Protein AF-Q6ZSU8-F1 (afdb_monomer_lite)

Secondary structure (DSSP, 8-state):
-TTHHHHHHHHHHHHIIIIIS---TTT-S-------SS----S-SS-HHHHHHHHHHHHHHHHHHHHHHHHHHHHTHHHHHHHHHHHHH-S---HHHHHHHH-S-SS----SHHHHHTTTS-SS---PPPGGGTTTT--SSSSSSTTSS-------BTTBEEEEETTEEEEE----TT------PPPP-

Radius of gyration: 36.6 Å; chains: 1; bounding box: 58×96×58 Å

Sequence (189 aa):
MGAQDDLRKVTQSAYAQVVQFGVSEKLGQVSFDFSRHGKTLVEKLYGEASAQLLDDEVRHLVSATYRCALDLLTRCREHVEKVGQRLLEKEVLEKADMVELLGPRPFSAKSTYEEFVEGVGSLEEDTSLPEGLKGWNRGQEEEDVESSLCRGLCVARGGRLHLLLGGVGVTATYLGPWQSSCGISPKTN

InterPro domains:
  IPR000642 Peptidase M41 [PF01434] (2-100)
  IPR037219 Peptidase M41-like [G3DSA:1.20.58.760] (1-109)
  IPR037219 Peptidase M41-like [SSF140990] (2-109)
  IPR050928 ATP-dependent Zinc Metalloprotease [PTHR43655] (2-146)

Structure (mmCIF, N/CA/C/O backbone):
data_AF-Q6ZSU8-F1
#
_entry.id   AF-Q6ZSU8-F1
#
loop_
_atom_site.group_PDB
_atom_site.id
_atom_site.type_symbol
_atom_site.label_atom_id
_atom_site.label_alt_id
_atom_site.label_comp_id
_atom_site.label_asym_id
_atom_site.label_entity_id
_atom_site.label_seq_id
_atom_site.pdbx_PDB_ins_code
_atom_site.Cartn_x
_atom_site.Cartn_y
_atom_site.Cartn_z
_atom_site.occupancy
_atom_site.B_iso_or_equiv
_atom_site.auth_seq_id
_atom_site.auth_comp_id
_atom_site.auth_asym_id
_atom_site.auth_atom_id
_atom_site.pdbx_PDB_model_num
ATOM 1 N N . MET A 1 1 ? 13.768 -10.171 10.055 1.00 58.69 1 MET A N 1
ATOM 2 C CA . MET A 1 1 ? 12.908 -10.705 8.973 1.00 58.69 1 MET A CA 1
ATOM 3 C C . MET A 1 1 ? 12.636 -9.567 8.000 1.00 58.69 1 MET A C 1
ATOM 5 O O . MET A 1 1 ? 12.297 -8.492 8.470 1.00 58.69 1 MET A O 1
ATOM 9 N N . GLY A 1 2 ? 12.837 -9.756 6.692 1.00 85.38 2 GLY A N 1
ATOM 10 C CA . GLY A 1 2 ? 12.855 -8.648 5.718 1.00 85.38 2 GLY A CA 1
ATOM 11 C C . GLY A 1 2 ? 11.545 -7.857 5.584 1.00 85.38 2 GLY A C 1
ATOM 12 O O . GLY A 1 2 ? 11.593 -6.649 5.417 1.00 85.38 2 GLY A O 1
ATOM 13 N N . ALA A 1 3 ? 10.385 -8.496 5.757 1.00 91.06 3 ALA A N 1
ATOM 14 C CA . ALA A 1 3 ? 9.069 -7.870 5.550 1.00 91.06 3 ALA A CA 1
ATOM 15 C C . ALA A 1 3 ? 8.515 -7.098 6.769 1.00 91.06 3 ALA A C 1
ATOM 17 O O . ALA A 1 3 ? 7.337 -6.746 6.812 1.00 91.06 3 ALA A O 1
ATOM 18 N N . GLN A 1 4 ? 9.322 -6.875 7.811 1.00 92.94 4 GLN A N 1
ATOM 19 C CA . GLN A 1 4 ? 8.847 -6.240 9.045 1.00 92.94 4 GLN A CA 1
ATOM 20 C C . GLN A 1 4 ? 8.385 -4.792 8.820 1.00 92.94 4 GLN A C 1
ATOM 22 O O . GLN A 1 4 ? 7.389 -4.366 9.407 1.00 92.94 4 GLN A O 1
ATOM 27 N N . ASP A 1 5 ? 9.101 -4.038 7.985 1.00 93.75 5 ASP A N 1
ATOM 28 C CA . ASP A 1 5 ? 8.757 -2.644 7.697 1.00 93.75 5 ASP A CA 1
ATOM 29 C C . ASP A 1 5 ? 7.437 -2.530 6.918 1.00 93.75 5 ASP A C 1
ATOM 31 O O . ASP A 1 5 ? 6.591 -1.700 7.256 1.00 93.75 5 ASP A O 1
ATOM 35 N N . ASP A 1 6 ? 7.214 -3.418 5.947 1.00 94.38 6 ASP A N 1
ATOM 36 C CA . ASP A 1 6 ? 5.975 -3.465 5.166 1.00 94.38 6 ASP A CA 1
ATOM 37 C C . ASP A 1 6 ? 4.766 -3.785 6.048 1.00 94.38 6 ASP A C 1
ATOM 39 O O . ASP A 1 6 ? 3.750 -3.090 5.993 1.00 94.38 6 ASP A O 1
ATOM 43 N N . LEU A 1 7 ? 4.890 -4.781 6.933 1.00 92.81 7 LEU A N 1
ATOM 44 C CA . LEU A 1 7 ? 3.826 -5.133 7.879 1.00 92.81 7 LEU A CA 1
ATOM 45 C C . LEU A 1 7 ? 3.484 -3.966 8.811 1.00 92.81 7 LEU A C 1
ATOM 47 O O . LEU A 1 7 ? 2.308 -3.717 9.091 1.00 92.81 7 LEU A O 1
ATOM 51 N N . ARG A 1 8 ? 4.495 -3.212 9.255 1.00 91.50 8 ARG A N 1
ATOM 52 C CA . ARG A 1 8 ? 4.296 -2.011 10.073 1.00 91.50 8 ARG A CA 1
ATOM 53 C C . ARG A 1 8 ? 3.522 -0.934 9.308 1.00 91.50 8 ARG A C 1
ATOM 55 O O . ARG A 1 8 ? 2.560 -0.395 9.851 1.00 91.50 8 ARG A O 1
ATOM 62 N N . LYS A 1 9 ? 3.900 -0.649 8.057 1.00 93.38 9 LYS A N 1
ATOM 63 C CA . LYS A 1 9 ? 3.226 0.341 7.196 1.00 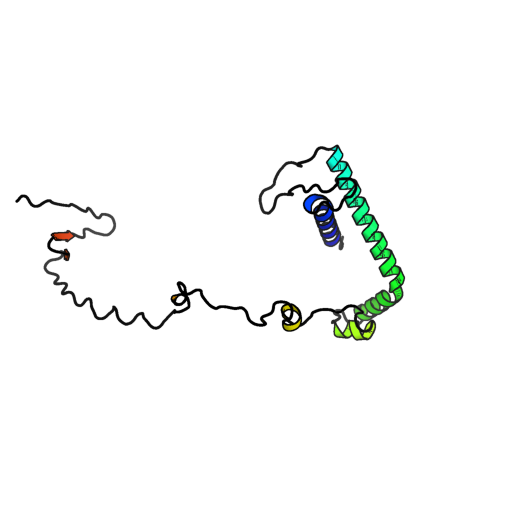93.38 9 LYS A CA 1
ATOM 64 C C . LYS A 1 9 ? 1.774 -0.038 6.905 1.00 93.38 9 LYS A C 1
ATOM 66 O O . LYS A 1 9 ? 0.888 0.803 7.038 1.00 93.38 9 LYS A O 1
ATOM 71 N N . VAL A 1 10 ? 1.524 -1.303 6.560 1.00 94.62 10 VAL A N 1
ATOM 72 C CA . VAL A 1 10 ? 0.169 -1.822 6.308 1.00 94.62 10 VAL A CA 1
ATOM 73 C C . VAL A 1 10 ? -0.699 -1.679 7.554 1.00 94.62 10 VAL A C 1
ATOM 75 O O . VAL A 1 10 ? -1.811 -1.165 7.471 1.00 94.62 10 VAL A O 1
ATOM 78 N N . THR A 1 11 ? -0.169 -2.061 8.716 1.00 92.31 11 THR A N 1
ATOM 79 C CA . THR A 1 11 ? -0.888 -1.947 9.991 1.00 92.31 11 THR A CA 1
ATOM 80 C C . THR A 1 11 ? -1.218 -0.488 10.306 1.00 92.31 11 THR A C 1
ATOM 82 O O . THR A 1 11 ? -2.367 -0.168 10.595 1.00 92.31 11 THR A O 1
ATOM 85 N N . GLN A 1 12 ? -0.247 0.421 10.182 1.00 91.56 12 GLN A N 1
ATOM 86 C CA . GLN A 1 12 ? -0.467 1.850 10.419 1.00 91.56 12 GLN A CA 1
ATOM 87 C C . GLN A 1 12 ? -1.525 2.439 9.473 1.00 91.56 12 GLN A C 1
ATOM 89 O O . GLN A 1 12 ? -2.387 3.197 9.915 1.00 91.56 12 GLN A O 1
ATOM 94 N N . SER A 1 13 ? -1.489 2.071 8.189 1.00 92.94 13 SER A N 1
ATOM 95 C CA . SER A 1 13 ? -2.489 2.506 7.210 1.00 92.94 13 SER A CA 1
ATOM 96 C C . SER A 1 13 ? -3.883 1.972 7.545 1.00 92.94 13 SER A C 1
ATOM 98 O O . SER A 1 13 ? -4.849 2.731 7.506 1.00 92.94 13 SER A O 1
ATOM 100 N N . ALA A 1 14 ? -3.993 0.701 7.939 1.00 93.19 14 ALA A N 1
ATOM 101 C CA . ALA A 1 14 ? -5.259 0.092 8.331 1.00 93.19 14 ALA A CA 1
ATOM 102 C C . ALA A 1 14 ? -5.868 0.779 9.566 1.00 93.19 14 ALA A C 1
ATOM 104 O O . ALA A 1 14 ? -7.048 1.122 9.554 1.00 93.19 14 ALA A O 1
ATOM 105 N N . TYR A 1 15 ? -5.064 1.068 10.597 1.00 90.94 15 TYR A N 1
ATOM 106 C CA . TYR A 1 15 ? -5.535 1.837 11.754 1.00 90.94 15 TYR A CA 1
ATOM 107 C C . TYR A 1 15 ? -5.974 3.252 11.370 1.00 90.94 15 TYR A C 1
ATOM 109 O O . TYR A 1 15 ? -6.998 3.714 11.862 1.00 90.94 15 TYR A O 1
ATOM 117 N N . ALA A 1 16 ? -5.257 3.937 10.473 1.00 90.25 16 ALA A N 1
ATOM 118 C CA . ALA A 1 16 ? -5.679 5.254 9.999 1.00 90.25 16 ALA A CA 1
ATOM 119 C C . ALA A 1 16 ? -7.040 5.192 9.278 1.00 90.25 16 ALA A C 1
ATOM 121 O O . ALA A 1 16 ? -7.915 6.012 9.544 1.00 90.25 16 ALA A O 1
ATOM 122 N N . GLN A 1 17 ? -7.260 4.183 8.430 1.00 90.19 17 GLN A N 1
ATOM 123 C CA . GLN A 1 17 ? -8.532 3.995 7.724 1.00 90.19 17 GLN A CA 1
ATOM 124 C C . GLN A 1 17 ? -9.700 3.741 8.676 1.00 90.19 17 GLN A C 1
ATOM 126 O O . GLN A 1 17 ? -10.743 4.384 8.575 1.00 90.19 17 GLN A O 1
ATOM 131 N N . VAL A 1 18 ? -9.521 2.820 9.618 1.00 90.31 18 VAL A N 1
ATOM 132 C CA . 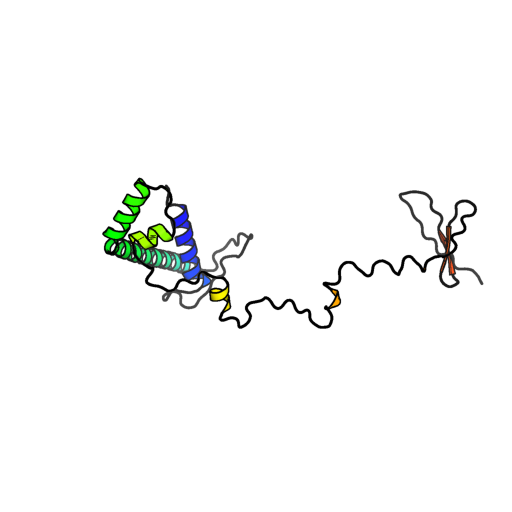VAL A 1 18 ? -10.597 2.429 10.528 1.00 90.31 18 VAL A CA 1
ATOM 133 C C . VAL A 1 18 ? -10.854 3.523 11.567 1.00 90.31 18 VAL A C 1
ATOM 135 O O . VAL A 1 18 ? -12.004 3.868 11.815 1.00 90.31 18 VAL A O 1
ATOM 138 N N . VAL A 1 19 ? -9.800 4.095 12.155 1.00 87.31 19 VAL A N 1
ATOM 139 C CA . VAL A 1 19 ? -9.931 4.997 13.304 1.00 87.31 19 VAL A CA 1
ATOM 140 C C . VAL A 1 19 ? -10.080 6.463 12.905 1.00 87.31 19 VAL A C 1
ATOM 142 O O . VAL A 1 19 ? -10.904 7.165 13.484 1.00 87.31 19 VAL A O 1
ATOM 145 N N . GLN A 1 20 ? -9.268 6.953 11.964 1.00 86.62 20 GLN A N 1
ATOM 146 C CA . GLN A 1 20 ? -9.266 8.377 11.608 1.00 86.62 20 GLN A CA 1
ATOM 147 C C . GLN A 1 20 ? -10.307 8.675 10.532 1.00 86.62 20 GLN A C 1
ATOM 149 O O . GLN A 1 20 ? -11.009 9.680 10.621 1.00 86.62 20 GLN A O 1
ATOM 154 N N . PHE A 1 21 ? -10.421 7.805 9.527 1.00 87.44 21 PHE A N 1
ATOM 155 C CA . PHE A 1 21 ? -11.345 8.007 8.408 1.00 87.44 21 PHE A CA 1
ATOM 156 C C . PHE A 1 21 ? -12.723 7.365 8.624 1.00 87.44 21 PHE A C 1
ATOM 158 O O . PHE A 1 21 ? -13.637 7.652 7.857 1.00 87.44 21 PHE A O 1
ATOM 165 N N . GLY A 1 22 ? -12.894 6.531 9.657 1.00 85.75 22 GLY A N 1
ATOM 166 C CA . GLY A 1 22 ? -14.184 5.923 9.993 1.00 85.75 22 GLY A CA 1
ATOM 167 C C . GLY A 1 22 ? -14.678 4.910 8.953 1.00 85.75 22 GLY A C 1
ATOM 168 O O . GLY A 1 22 ? -15.879 4.789 8.731 1.00 85.75 22 GLY A O 1
ATOM 169 N N . VAL A 1 23 ? -13.769 4.185 8.289 1.00 80.50 23 VAL A N 1
ATOM 170 C CA . VAL A 1 23 ? -14.087 3.234 7.199 1.00 80.50 23 VAL A CA 1
ATOM 171 C C . VAL A 1 23 ? -14.541 1.866 7.746 1.00 80.50 23 VAL A C 1
ATOM 173 O O . VAL A 1 23 ? -14.249 0.824 7.171 1.00 80.50 23 VAL A O 1
ATOM 176 N N . SER A 1 24 ? -15.246 1.833 8.881 1.00 82.81 24 SER A N 1
ATOM 177 C CA . SER A 1 24 ? -15.802 0.594 9.443 1.00 82.81 24 SER A CA 1
ATOM 178 C C . SER A 1 24 ? -17.315 0.667 9.553 1.00 82.81 24 SER A C 1
ATOM 180 O O . SER A 1 24 ? -17.870 1.526 10.235 1.00 82.81 24 SER A O 1
ATOM 182 N N . GLU A 1 25 ? -17.986 -0.307 8.941 1.00 81.75 25 GLU A N 1
ATOM 183 C CA . GLU A 1 25 ? -19.443 -0.445 9.017 1.00 81.75 25 GLU A CA 1
ATOM 184 C C . GLU A 1 25 ? -19.920 -0.709 10.453 1.00 81.75 25 GLU A C 1
ATOM 186 O O . GLU A 1 25 ? -20.998 -0.265 10.839 1.00 81.75 25 GLU A O 1
ATOM 191 N N . LYS A 1 26 ? -19.107 -1.398 11.267 1.00 85.38 26 LYS A N 1
ATOM 192 C CA . LYS A 1 26 ? -19.465 -1.789 12.640 1.00 85.38 26 LYS A CA 1
ATOM 193 C C . LYS A 1 26 ? -19.343 -0.649 13.648 1.00 85.38 26 LYS A C 1
ATOM 195 O O . LYS A 1 26 ? -20.103 -0.615 14.611 1.00 85.38 26 LYS A O 1
ATOM 200 N N . LEU A 1 27 ? -18.377 0.250 13.457 1.00 81.81 27 LEU A N 1
ATOM 201 C CA . LEU A 1 27 ? -18.173 1.415 14.330 1.00 81.81 27 LEU A CA 1
ATOM 202 C C . LEU A 1 27 ? -19.023 2.614 13.913 1.00 81.81 27 LEU A C 1
ATOM 204 O O . LEU A 1 27 ? -19.244 3.519 14.717 1.00 81.81 27 LEU A O 1
ATOM 208 N N . GLY A 1 28 ? -19.506 2.611 12.671 1.00 81.56 28 GLY A N 1
ATOM 209 C CA . GLY A 1 28 ? -20.165 3.759 12.077 1.00 81.56 28 GLY A CA 1
ATOM 210 C C . GLY A 1 28 ? -19.179 4.882 11.753 1.00 81.56 28 GLY A C 1
ATOM 211 O O . GLY A 1 28 ? -17.960 4.716 11.778 1.00 81.56 28 GLY A O 1
ATOM 212 N N . GLN A 1 29 ? -19.724 6.054 11.439 1.00 83.31 29 GLN A N 1
ATOM 213 C CA . GLN A 1 29 ? -18.962 7.226 10.999 1.00 83.31 29 GLN A CA 1
ATOM 214 C C . GLN A 1 29 ? -18.386 7.997 12.195 1.00 83.31 29 GLN A C 1
ATOM 216 O O . GLN A 1 29 ? -18.761 9.140 12.457 1.00 83.31 29 GLN A O 1
ATOM 221 N N . VAL A 1 30 ? -17.500 7.351 12.953 1.00 82.50 30 VAL A N 1
ATOM 222 C CA . VAL A 1 30 ? -16.806 7.952 14.098 1.00 82.50 30 VAL A CA 1
ATOM 223 C C . VAL A 1 30 ? -15.323 8.085 13.773 1.00 82.50 30 VAL A C 1
ATOM 225 O O . VAL A 1 30 ? -14.707 7.157 13.256 1.00 82.50 30 VAL A O 1
ATOM 228 N N . SER A 1 31 ? -14.754 9.248 14.087 1.00 83.38 31 SER A N 1
ATOM 229 C CA . SER A 1 31 ? -13.326 9.525 13.949 1.00 83.38 31 SER A CA 1
ATOM 230 C C . SER A 1 31 ? -12.725 9.746 15.331 1.00 83.38 31 SER A C 1
ATOM 232 O O . SER A 1 31 ? -13.227 10.569 16.100 1.00 83.38 31 SER A O 1
ATOM 234 N N . PHE A 1 32 ? -11.659 9.014 15.651 1.00 80.62 32 PHE A N 1
ATOM 235 C CA . PHE A 1 32 ? -10.874 9.248 16.859 1.00 80.62 32 PHE A CA 1
ATOM 236 C C . PHE A 1 32 ? -9.521 9.849 16.475 1.00 80.62 32 PHE A C 1
ATOM 238 O O . PHE A 1 32 ? -8.825 9.343 15.591 1.00 80.62 32 PHE A O 1
ATOM 245 N N . ASP A 1 33 ? -9.133 10.926 1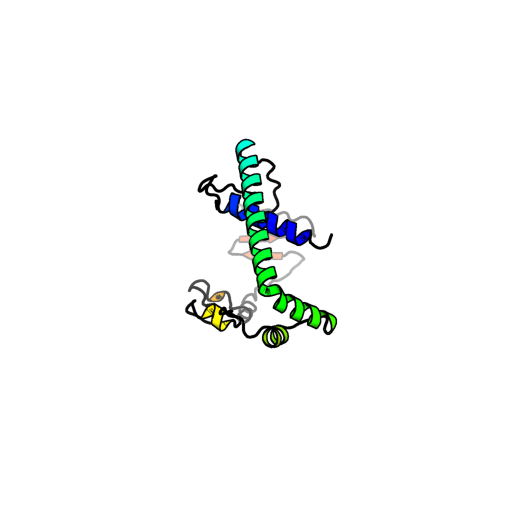7.155 1.00 73.75 33 ASP A N 1
ATOM 246 C CA . ASP A 1 33 ? -7.859 11.589 16.894 1.00 73.75 33 ASP A CA 1
ATOM 247 C C . ASP A 1 33 ? -6.708 10.801 17.537 1.00 73.75 33 ASP A C 1
ATOM 249 O O . ASP A 1 33 ? -6.514 10.796 18.755 1.00 73.75 33 ASP A O 1
ATOM 253 N N . PHE A 1 34 ? -5.940 10.103 16.703 1.00 65.00 34 PHE A N 1
ATOM 254 C CA . PHE A 1 34 ? -4.667 9.516 17.102 1.00 65.00 34 PHE A CA 1
ATOM 255 C C . PHE A 1 34 ? -3.585 10.589 16.973 1.00 65.00 34 PHE A C 1
ATOM 257 O O . PHE A 1 34 ? -3.019 10.774 15.898 1.00 65.00 34 PHE A O 1
ATOM 264 N N . SER A 1 35 ? -3.349 11.289 18.089 1.00 58.75 35 SER A N 1
ATOM 265 C CA . SER A 1 35 ? -2.341 12.335 18.322 1.00 58.75 35 SER A CA 1
ATOM 266 C C . SER A 1 35 ? -1.349 12.556 17.178 1.00 58.75 35 SER A C 1
ATOM 268 O O . SER A 1 35 ? -0.405 11.787 16.957 1.00 58.75 35 SER A O 1
ATOM 270 N N . ARG A 1 36 ? -1.537 13.675 16.480 1.00 55.56 36 ARG A N 1
ATOM 271 C CA . ARG A 1 36 ? -0.564 14.228 15.544 1.00 55.56 36 ARG A CA 1
ATOM 272 C C . ARG A 1 36 ? 0.697 14.687 16.284 1.00 55.56 36 ARG A C 1
ATOM 274 O O . ARG A 1 36 ? 0.638 15.527 17.172 1.00 55.56 36 ARG A O 1
ATOM 281 N N . HIS A 1 37 ? 1.839 14.185 15.821 1.00 51.50 37 HIS A N 1
ATOM 282 C CA . HIS A 1 37 ? 3.170 14.793 15.932 1.00 51.50 37 HIS A CA 1
ATOM 283 C C . HIS A 1 37 ? 3.658 15.175 17.346 1.00 51.50 37 HIS A C 1
ATOM 285 O O . HIS A 1 37 ? 3.413 16.261 17.861 1.00 51.50 37 HIS A O 1
ATOM 291 N N . GLY A 1 38 ? 4.490 14.309 17.933 1.00 57.00 38 GLY A N 1
ATOM 292 C CA . GLY A 1 38 ? 5.448 14.700 18.978 1.00 57.00 38 GLY A CA 1
ATOM 293 C C . GLY A 1 38 ? 4.918 14.768 20.411 1.00 57.00 38 GLY A C 1
ATOM 294 O O . GLY A 1 38 ? 5.718 14.879 21.336 1.00 57.00 38 GLY A O 1
ATOM 295 N N . LYS A 1 39 ? 3.607 14.631 20.629 1.00 53.16 39 LYS A N 1
ATOM 296 C CA . LYS A 1 39 ? 3.049 14.353 21.955 1.00 53.16 39 LYS A CA 1
ATOM 297 C C . LYS A 1 39 ? 2.548 12.922 21.993 1.00 53.16 39 LYS A C 1
ATOM 299 O O . LYS A 1 39 ? 1.594 12.574 21.297 1.00 53.16 39 LYS A O 1
ATOM 304 N N . THR A 1 40 ? 3.190 12.113 22.831 1.00 52.47 40 THR A N 1
ATOM 305 C CA . THR A 1 40 ? 2.611 10.889 23.380 1.00 52.47 40 THR A CA 1
ATOM 306 C C . THR A 1 40 ? 1.267 11.286 23.988 1.00 52.47 40 THR A C 1
ATOM 308 O O . THR A 1 40 ? 1.239 11.823 25.092 1.00 52.47 40 THR A O 1
ATOM 311 N N . LEU A 1 41 ? 0.158 11.145 23.255 1.00 55.00 41 LEU A N 1
ATOM 312 C CA . LEU A 1 41 ? -1.151 11.176 23.890 1.00 55.00 41 LEU A CA 1
ATOM 313 C C . LEU A 1 41 ? -1.404 9.757 24.373 1.00 55.00 41 LEU A C 1
ATOM 315 O O . LEU A 1 41 ? -1.372 8.793 23.611 1.00 55.00 41 LEU A O 1
ATOM 319 N N . VAL A 1 42 ? -1.500 9.696 25.691 1.00 59.84 42 VAL A N 1
ATOM 320 C CA . VAL A 1 42 ? -1.246 8.560 26.572 1.00 59.84 42 VAL A CA 1
ATOM 321 C C . VAL A 1 42 ? -2.513 7.743 26.841 1.00 59.84 42 VAL A C 1
ATOM 323 O O . VAL A 1 42 ? -2.462 6.787 27.601 1.00 59.84 42 VAL A O 1
ATOM 326 N N . GLU A 1 43 ? -3.645 8.028 26.197 1.00 62.16 43 GLU A N 1
ATOM 327 C CA . GLU A 1 43 ? -4.886 7.327 26.532 1.00 62.16 43 GLU A CA 1
ATOM 328 C C . GLU A 1 43 ? -5.780 7.106 25.313 1.00 62.16 43 GLU A C 1
ATOM 330 O O . GLU A 1 43 ? -6.017 8.012 24.513 1.00 62.16 43 GLU A O 1
ATOM 335 N N . LYS A 1 44 ? -6.254 5.864 25.155 1.00 69.38 44 LYS A N 1
ATOM 336 C CA . LYS A 1 44 ? -7.236 5.499 24.131 1.00 69.38 44 LYS A CA 1
ATOM 337 C C . LYS A 1 44 ? -8.535 6.251 24.434 1.00 69.38 44 LYS A C 1
ATOM 339 O O . LYS A 1 44 ? -9.076 6.122 25.525 1.00 69.38 44 LYS A O 1
ATOM 344 N N . LEU A 1 45 ? -9.068 6.982 23.456 1.00 73.75 45 LEU A N 1
ATOM 345 C CA . LEU A 1 45 ? -10.322 7.749 23.575 1.00 73.75 45 LEU A CA 1
ATOM 346 C C . LEU A 1 45 ? -11.589 6.865 23.584 1.00 73.75 45 LEU A C 1
ATOM 348 O O . LEU A 1 45 ? -12.700 7.356 23.395 1.00 73.75 45 LEU A O 1
ATOM 352 N N . TYR A 1 46 ? -11.432 5.553 23.750 1.00 78.88 46 TYR A N 1
ATOM 353 C CA . TYR A 1 46 ? -12.483 4.556 23.612 1.00 78.88 46 TYR A CA 1
ATOM 354 C C . TYR A 1 46 ? -12.280 3.418 24.617 1.00 78.88 46 TYR A C 1
ATOM 356 O O . TYR A 1 46 ? -11.152 3.085 24.982 1.00 78.88 46 TYR A O 1
ATOM 364 N N . GLY A 1 47 ? -13.386 2.821 25.069 1.00 86.50 47 GLY A N 1
ATOM 365 C CA . GLY A 1 47 ? -13.356 1.714 26.028 1.00 86.50 47 GLY A CA 1
ATOM 366 C C . GLY A 1 47 ? -12.773 0.426 25.437 1.00 86.50 47 GLY A C 1
ATOM 367 O O . GLY A 1 47 ? -12.616 0.295 24.222 1.00 86.50 47 GLY A O 1
ATOM 368 N N . GLU A 1 48 ? -12.498 -0.565 26.289 1.00 88.50 48 GLU A N 1
ATOM 369 C CA . GLU A 1 48 ? -11.900 -1.836 25.848 1.00 88.50 48 GLU A CA 1
ATOM 370 C C . GLU A 1 48 ? -12.748 -2.583 24.813 1.00 88.50 48 GLU A C 1
ATOM 372 O O . GLU A 1 48 ? -12.204 -3.138 23.863 1.00 88.50 48 GLU A O 1
ATOM 377 N N . ALA A 1 49 ? -14.078 -2.538 24.933 1.00 89.44 49 ALA A N 1
ATOM 378 C CA . ALA A 1 49 ? -14.973 -3.167 23.962 1.00 89.44 49 ALA A CA 1
ATOM 379 C C . ALA A 1 49 ? -14.786 -2.591 22.545 1.00 89.44 49 ALA A C 1
ATOM 381 O O . ALA A 1 49 ? -14.709 -3.335 21.569 1.00 89.44 49 ALA A O 1
ATOM 382 N N . SER A 1 50 ? -14.654 -1.267 22.432 1.00 87.06 50 SER A N 1
ATOM 383 C CA . SER A 1 50 ? -14.373 -0.592 21.162 1.00 87.06 50 SER A CA 1
ATOM 384 C C . SER A 1 50 ? -12.950 -0.864 20.676 1.00 87.06 50 SER A C 1
ATOM 386 O O . SER A 1 50 ? -12.742 -1.004 19.476 1.00 87.06 50 SER A O 1
ATOM 388 N N . ALA A 1 51 ? -11.981 -0.983 21.591 1.00 88.81 51 ALA A N 1
ATOM 389 C CA . ALA A 1 51 ? -10.606 -1.349 21.257 1.00 88.81 51 ALA A CA 1
ATOM 390 C C . ALA A 1 51 ? -10.526 -2.737 20.615 1.00 88.81 51 ALA A C 1
ATOM 392 O O . ALA A 1 51 ? -9.887 -2.900 19.580 1.00 88.81 51 ALA A O 1
ATOM 393 N N . GLN A 1 52 ? -11.224 -3.711 21.198 1.00 91.44 52 GLN A N 1
ATOM 394 C CA . GLN A 1 52 ? -11.289 -5.065 20.666 1.00 91.44 52 GLN A CA 1
ATOM 395 C C . GLN A 1 52 ? -11.944 -5.085 19.281 1.00 91.44 52 GLN A C 1
ATOM 397 O O . GLN A 1 52 ? -11.422 -5.703 18.356 1.00 91.44 52 GLN A O 1
ATOM 402 N N . LEU A 1 53 ? -13.053 -4.355 19.119 1.00 91.12 53 LEU A N 1
ATOM 403 C CA . LEU A 1 53 ? -13.752 -4.249 17.840 1.00 91.12 53 LEU A CA 1
ATOM 404 C C . LEU A 1 53 ? -12.855 -3.624 16.757 1.00 91.12 53 LEU A C 1
ATOM 406 O O . LEU A 1 53 ? -12.800 -4.132 15.639 1.00 91.12 53 LEU A O 1
ATOM 410 N N . LEU A 1 54 ? -12.114 -2.567 17.099 1.00 90.69 54 LEU A N 1
ATOM 411 C CA . LEU A 1 54 ? -11.129 -1.938 16.217 1.00 90.69 54 LEU A CA 1
ATOM 412 C C . LEU A 1 54 ? -10.049 -2.921 15.762 1.00 90.69 54 LEU A C 1
ATOM 414 O O . LEU A 1 54 ? -9.782 -3.030 14.566 1.00 90.69 54 LEU A O 1
ATOM 418 N N . ASP A 1 55 ? -9.447 -3.646 16.702 1.00 91.19 55 ASP A N 1
ATOM 419 C CA . ASP A 1 55 ? -8.384 -4.605 16.403 1.00 91.19 55 ASP A CA 1
ATOM 420 C C . ASP A 1 55 ? -8.893 -5.755 15.516 1.00 91.19 55 ASP A C 1
ATOM 422 O O . ASP A 1 55 ? -8.188 -6.211 14.610 1.00 91.19 55 ASP A O 1
ATOM 426 N N . ASP A 1 56 ? -10.134 -6.199 15.728 1.00 93.50 56 ASP A N 1
ATOM 427 C CA . ASP A 1 56 ? -10.777 -7.219 14.900 1.00 93.50 56 ASP A CA 1
ATOM 428 C C . ASP A 1 56 ? -11.064 -6.718 13.480 1.00 93.50 56 ASP A C 1
ATOM 430 O O . ASP A 1 56 ? -10.839 -7.449 12.510 1.00 93.50 56 ASP A O 1
ATOM 434 N N . GLU A 1 57 ? -11.492 -5.465 13.334 1.00 93.12 57 GLU A N 1
ATOM 435 C CA . GLU A 1 57 ? -11.737 -4.857 12.028 1.00 93.12 57 GLU A CA 1
ATOM 436 C C . GLU A 1 57 ? -10.438 -4.634 11.245 1.00 93.12 57 GLU A C 1
ATOM 438 O O . GLU A 1 57 ? -10.352 -4.975 10.063 1.00 93.12 57 GLU A O 1
ATOM 443 N N . VAL A 1 58 ? -9.389 -4.144 11.911 1.00 93.31 58 VAL A N 1
ATOM 444 C CA . VAL A 1 58 ? -8.053 -4.005 11.318 1.00 93.31 58 VAL A CA 1
ATOM 445 C C . VAL A 1 58 ? -7.536 -5.368 10.862 1.00 93.31 58 VAL A C 1
ATOM 447 O O . VAL A 1 58 ? -7.057 -5.504 9.733 1.00 93.31 58 VAL A O 1
ATOM 450 N N . ARG A 1 59 ? -7.679 -6.412 11.689 1.00 94.38 59 ARG A N 1
ATOM 451 C CA . ARG A 1 59 ? -7.273 -7.774 11.316 1.00 94.38 59 ARG A CA 1
ATOM 452 C C . ARG A 1 59 ? -8.051 -8.281 10.104 1.00 94.38 59 ARG A C 1
ATOM 454 O O . ARG A 1 59 ? -7.454 -8.902 9.220 1.00 94.38 59 ARG A O 1
ATOM 461 N N . HIS A 1 60 ? -9.354 -8.013 10.045 1.00 94.19 60 HIS A N 1
ATOM 462 C CA . HIS A 1 60 ? -10.194 -8.372 8.907 1.00 94.19 60 HIS A CA 1
ATOM 463 C C . HIS A 1 60 ? -9.743 -7.658 7.624 1.00 94.19 60 HIS A C 1
ATOM 465 O O . HIS A 1 60 ? -9.525 -8.316 6.606 1.00 94.19 60 HIS A O 1
ATOM 471 N N . LEU A 1 61 ? -9.513 -6.343 7.684 1.00 94.00 61 LEU A N 1
ATOM 472 C CA . LEU A 1 61 ? -9.052 -5.529 6.557 1.00 94.00 61 LEU A CA 1
ATOM 473 C C . LEU A 1 61 ? -7.698 -6.006 6.010 1.00 94.00 61 LEU A C 1
ATOM 475 O O . LEU A 1 61 ? -7.540 -6.199 4.800 1.00 94.00 61 LEU A O 1
ATOM 479 N N . VAL A 1 62 ? -6.730 -6.250 6.898 1.00 95.50 62 VAL A N 1
ATOM 480 C CA . VAL A 1 62 ? -5.401 -6.748 6.514 1.00 95.50 62 VAL A CA 1
ATOM 481 C C . VAL A 1 62 ? -5.507 -8.140 5.890 1.00 95.50 62 VAL A C 1
ATOM 483 O O . VAL A 1 62 ? -4.912 -8.391 4.842 1.00 95.50 62 VAL A O 1
ATOM 486 N N . SER A 1 63 ? -6.313 -9.030 6.473 1.00 95.69 63 SER A N 1
ATOM 487 C CA . SER A 1 63 ? -6.513 -10.388 5.949 1.00 95.69 63 SER A CA 1
ATOM 488 C C . SER A 1 63 ? -7.192 -10.387 4.575 1.00 95.69 63 SER A C 1
ATOM 490 O O . SER A 1 63 ? -6.787 -11.136 3.685 1.00 95.69 63 SER A O 1
ATOM 492 N N . ALA A 1 64 ? -8.203 -9.538 4.370 1.00 95.44 64 ALA A N 1
ATOM 493 C CA . ALA A 1 64 ? -8.881 -9.385 3.085 1.00 95.44 64 ALA A CA 1
ATOM 494 C C . ALA A 1 64 ? -7.928 -8.850 2.005 1.00 95.44 64 ALA A C 1
ATOM 496 O O . ALA A 1 64 ? -7.861 -9.402 0.905 1.00 95.44 64 ALA A O 1
ATOM 497 N N . THR A 1 65 ? -7.131 -7.833 2.342 1.00 95.25 65 THR A N 1
ATOM 498 C CA . THR A 1 65 ? -6.130 -7.254 1.435 1.00 95.25 65 THR A CA 1
ATOM 499 C C . THR A 1 65 ? -5.048 -8.270 1.080 1.00 95.25 65 THR A C 1
ATOM 501 O O . THR A 1 65 ? -4.701 -8.412 -0.090 1.00 95.25 65 THR A O 1
ATOM 504 N N . TYR A 1 66 ? -4.567 -9.039 2.062 1.00 96.38 66 TYR A N 1
ATOM 505 C CA . TYR A 1 66 ? -3.611 -10.122 1.836 1.00 96.38 66 TYR A CA 1
ATOM 506 C C . TYR A 1 66 ? -4.163 -11.173 0.867 1.00 96.38 66 TYR A C 1
ATOM 508 O O . TYR A 1 66 ? -3.484 -11.545 -0.088 1.00 96.38 66 TYR A O 1
ATOM 516 N N . ARG A 1 67 ? -5.413 -11.614 1.060 1.00 97.69 67 ARG A N 1
ATOM 517 C CA . ARG A 1 67 ? -6.071 -12.569 0.153 1.00 97.69 67 ARG A CA 1
ATOM 518 C C . ARG A 1 67 ? -6.216 -12.011 -1.261 1.00 97.69 67 ARG A C 1
ATOM 520 O O . ARG A 1 67 ? -5.954 -12.736 -2.213 1.00 97.69 67 ARG A O 1
ATOM 527 N N . CYS A 1 68 ? -6.601 -10.743 -1.395 1.00 97.50 68 CYS A N 1
ATOM 528 C CA . CYS A 1 68 ? -6.705 -10.067 -2.688 1.00 97.50 68 CYS A CA 1
ATOM 529 C C . CYS A 1 68 ? -5.345 -10.001 -3.402 1.00 97.50 68 CYS A C 1
ATOM 531 O O . CYS A 1 68 ? -5.241 -10.362 -4.573 1.00 97.50 68 CYS A O 1
ATOM 533 N N . ALA A 1 69 ? -4.288 -9.611 -2.684 1.00 96.81 69 ALA A N 1
ATOM 534 C CA . ALA A 1 69 ? -2.933 -9.566 -3.221 1.00 96.81 69 ALA A CA 1
ATOM 535 C C . ALA A 1 69 ? -2.433 -10.960 -3.629 1.00 96.81 69 ALA A C 1
ATOM 537 O O . ALA A 1 69 ? -1.878 -11.119 -4.713 1.00 96.81 69 ALA A O 1
ATOM 538 N N . LEU A 1 70 ? -2.671 -11.979 -2.798 1.00 97.56 70 LEU A N 1
ATOM 539 C CA . LEU A 1 70 ? -2.302 -13.359 -3.104 1.00 97.56 70 LEU A CA 1
ATOM 540 C C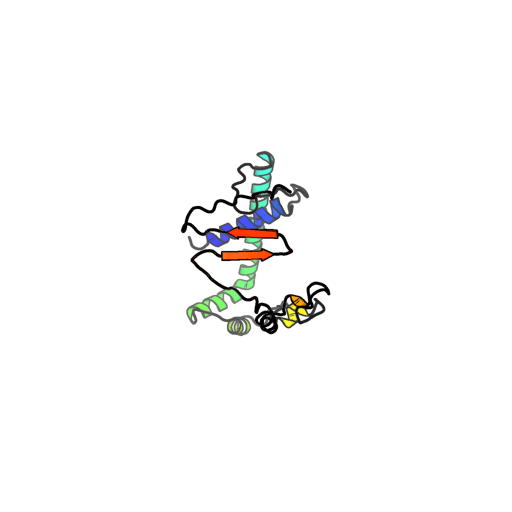 . LEU A 1 70 ? -3.018 -13.865 -4.359 1.00 97.56 70 LEU A C 1
ATOM 542 O O . LEU A 1 70 ? -2.384 -14.465 -5.224 1.00 97.56 70 LEU A O 1
ATOM 546 N N . ASP A 1 71 ? -4.316 -13.603 -4.481 1.00 98.12 71 ASP A N 1
ATOM 547 C CA . ASP A 1 71 ? -5.102 -13.977 -5.655 1.00 98.12 71 ASP A CA 1
ATOM 548 C C . ASP A 1 71 ? -4.620 -13.256 -6.925 1.00 98.12 71 ASP A C 1
ATOM 550 O O . ASP A 1 71 ? -4.438 -13.885 -7.968 1.00 98.12 71 ASP A O 1
ATOM 554 N N . LEU A 1 72 ? -4.324 -11.955 -6.836 1.00 97.06 72 LEU A N 1
ATOM 555 C CA . LEU A 1 72 ? -3.745 -11.184 -7.937 1.00 97.06 72 LEU A CA 1
ATOM 556 C C . LEU A 1 72 ? -2.391 -11.759 -8.378 1.00 97.06 72 LEU A C 1
ATOM 558 O O . LEU A 1 72 ? -2.185 -12.015 -9.563 1.00 97.06 72 LEU A O 1
ATOM 562 N N . LEU A 1 73 ? -1.479 -12.000 -7.434 1.00 96.62 73 LEU A N 1
ATOM 563 C CA . LEU A 1 73 ? -0.155 -12.555 -7.724 1.00 96.62 73 LEU A CA 1
ATOM 564 C C . LEU A 1 73 ? -0.237 -13.984 -8.267 1.00 96.62 73 LEU A C 1
ATOM 566 O O . LEU A 1 73 ? 0.548 -14.351 -9.135 1.00 96.62 73 LEU A O 1
ATOM 570 N N . THR A 1 74 ? -1.208 -14.774 -7.807 1.00 97.12 74 THR A N 1
ATOM 571 C CA . THR A 1 74 ? -1.447 -16.132 -8.313 1.00 97.12 74 THR A CA 1
ATOM 572 C C . THR A 1 74 ? -1.943 -16.097 -9.756 1.00 97.12 74 THR A C 1
ATOM 574 O O . THR A 1 74 ? -1.425 -16.828 -10.599 1.00 97.12 74 THR A O 1
ATOM 577 N N . ARG A 1 75 ? -2.892 -15.208 -10.080 1.00 97.19 75 ARG A N 1
ATOM 578 C CA . ARG A 1 75 ? -3.370 -15.001 -11.458 1.00 97.19 75 ARG A CA 1
ATOM 579 C C . ARG A 1 75 ? -2.274 -14.467 -12.380 1.00 97.19 75 ARG A C 1
ATOM 581 O O . ARG A 1 75 ? -2.207 -14.851 -13.542 1.00 97.19 75 ARG A O 1
ATOM 588 N N . CYS A 1 76 ? -1.391 -13.621 -11.860 1.00 95.25 76 CYS A N 1
ATOM 589 C CA . CYS A 1 76 ? -0.275 -13.040 -12.602 1.00 95.25 76 CYS A CA 1
ATOM 590 C C . CYS A 1 76 ? 1.047 -13.813 -12.435 1.00 95.25 76 CYS A C 1
ATOM 592 O O . CYS A 1 76 ? 2.101 -13.266 -12.759 1.00 95.25 76 CYS A O 1
ATOM 594 N N . ARG A 1 77 ? 1.020 -15.071 -11.967 1.00 96.62 77 ARG A N 1
ATOM 595 C CA . ARG A 1 77 ? 2.226 -15.837 -11.602 1.00 96.62 77 ARG A CA 1
ATOM 596 C C . ARG A 1 77 ? 3.265 -15.902 -12.721 1.00 96.62 77 ARG A C 1
ATOM 598 O O . ARG A 1 77 ? 4.442 -15.686 -12.461 1.00 96.62 77 ARG A O 1
ATOM 605 N N . GLU A 1 78 ? 2.829 -16.129 -13.958 1.00 95.94 78 GLU A N 1
ATOM 606 C CA . GLU A 1 78 ? 3.725 -16.192 -15.124 1.00 95.94 78 GLU A CA 1
ATOM 607 C C . GLU A 1 78 ? 4.478 -14.875 -15.360 1.00 95.94 78 GLU A C 1
ATOM 609 O O . GLU A 1 78 ? 5.653 -14.873 -15.713 1.00 95.94 78 GLU A O 1
ATOM 614 N N . HIS A 1 79 ? 3.820 -13.736 -15.136 1.00 95.00 79 HIS A N 1
ATOM 615 C CA . HIS A 1 79 ? 4.435 -12.417 -15.282 1.00 95.00 79 HIS A CA 1
ATOM 616 C C . HIS A 1 79 ? 5.450 -12.151 -14.164 1.00 95.00 79 HIS A C 1
ATOM 618 O O . HIS A 1 79 ? 6.528 -11.626 -14.428 1.00 95.00 79 HIS A O 1
ATOM 624 N N . VAL A 1 80 ? 5.132 -12.555 -12.929 1.00 96.06 80 VAL A N 1
ATOM 625 C CA . VAL A 1 80 ? 6.048 -12.446 -11.782 1.00 96.06 80 VAL A CA 1
ATOM 626 C C . VAL A 1 80 ? 7.301 -13.295 -12.004 1.00 96.06 80 VAL A C 1
ATOM 628 O O . VAL A 1 80 ? 8.406 -12.834 -11.732 1.00 96.06 80 VAL A O 1
ATOM 631 N N . GLU A 1 81 ? 7.146 -14.504 -12.544 1.00 96.12 81 GLU A N 1
ATOM 632 C CA . GLU A 1 81 ? 8.269 -15.391 -12.854 1.00 96.12 81 GLU A CA 1
ATOM 633 C C . GLU A 1 81 ? 9.187 -14.806 -13.934 1.00 96.12 81 GLU A C 1
ATOM 635 O O . GLU A 1 81 ? 10.402 -14.794 -13.749 1.00 96.12 81 GLU A O 1
ATOM 640 N N . LYS A 1 82 ? 8.626 -14.230 -15.007 1.00 95.31 82 LYS A N 1
ATOM 641 C CA . LYS A 1 82 ? 9.406 -13.528 -16.045 1.00 95.31 82 LYS A CA 1
ATOM 642 C C . LYS A 1 82 ? 10.234 -12.380 -15.469 1.00 95.31 82 LYS A C 1
ATOM 644 O O . LYS A 1 82 ? 11.420 -12.260 -15.768 1.00 95.31 82 LYS A O 1
ATOM 649 N N . VAL A 1 83 ? 9.623 -11.547 -14.624 1.00 96.31 83 VAL A N 1
ATOM 650 C CA . VAL A 1 83 ? 10.322 -10.430 -13.965 1.00 96.31 83 VAL A CA 1
ATOM 651 C C . VAL A 1 83 ? 11.410 -10.954 -13.025 1.00 96.31 83 VAL A C 1
ATOM 653 O O . VAL A 1 83 ? 12.521 -10.430 -13.025 1.00 96.31 83 VAL A O 1
ATOM 656 N N . GLY A 1 84 ? 11.125 -12.018 -12.270 1.00 95.88 84 GLY A N 1
ATOM 657 C CA . GLY A 1 84 ? 12.095 -12.669 -11.390 1.00 95.88 84 GLY A CA 1
ATOM 658 C C . GLY A 1 84 ? 13.302 -13.227 -12.144 1.00 95.88 84 GLY A C 1
ATOM 659 O O . GLY A 1 84 ? 14.433 -12.979 -11.740 1.00 95.88 84 GLY A O 1
ATOM 660 N N . GLN A 1 85 ? 13.081 -13.916 -13.268 1.00 96.00 85 GLN A N 1
ATOM 661 C CA . GLN A 1 85 ? 14.162 -14.407 -14.130 1.00 96.00 85 GLN A CA 1
ATOM 662 C C . GLN A 1 85 ? 15.019 -13.253 -14.659 1.00 96.00 85 GLN A C 1
ATOM 664 O O . GLN A 1 85 ? 16.244 -13.323 -14.594 1.00 96.00 85 GLN A O 1
ATOM 669 N N . ARG A 1 86 ? 14.393 -12.151 -15.092 1.00 94.94 86 ARG A N 1
ATOM 670 C CA . ARG A 1 86 ? 15.136 -10.972 -15.550 1.00 94.94 86 ARG A CA 1
ATOM 671 C C . ARG A 1 86 ? 15.991 -10.348 -14.443 1.00 94.94 86 ARG A C 1
ATOM 673 O O . ARG A 1 86 ? 17.114 -9.941 -14.718 1.00 94.94 86 ARG A O 1
ATOM 680 N N . LEU A 1 87 ? 15.496 -10.308 -13.205 1.00 97.00 87 LEU A N 1
ATOM 681 C CA . LEU A 1 87 ? 16.243 -9.782 -12.054 1.00 97.00 87 LEU A CA 1
ATOM 682 C C . LEU A 1 87 ? 17.476 -10.621 -11.688 1.00 97.00 87 LEU A C 1
ATOM 684 O O . LEU A 1 87 ? 18.424 -10.089 -11.116 1.00 97.00 87 LEU A O 1
ATOM 688 N N . LEU A 1 88 ? 17.486 -11.914 -12.030 1.00 96.62 88 LEU A N 1
ATOM 689 C CA . LEU A 1 88 ? 18.673 -12.759 -11.862 1.00 96.62 88 LEU A CA 1
ATOM 690 C C . LEU A 1 88 ? 19.780 -12.410 -12.867 1.00 96.62 88 LEU A C 1
ATOM 692 O O . LEU A 1 88 ? 20.955 -12.584 -12.559 1.00 96.62 88 LEU A O 1
ATOM 696 N N . GLU A 1 89 ? 19.417 -11.919 -14.054 1.00 95.31 89 GLU A N 1
ATOM 697 C CA . GLU A 1 89 ? 20.367 -11.478 -15.084 1.00 95.31 89 GLU A CA 1
ATOM 698 C C . GLU A 1 89 ? 20.810 -10.022 -14.884 1.00 95.31 89 GLU A C 1
ATOM 700 O O . GLU A 1 89 ? 21.974 -9.686 -15.106 1.00 95.31 89 GLU A O 1
ATOM 705 N N . LYS A 1 90 ? 19.874 -9.147 -14.491 1.00 95.25 90 LYS A N 1
ATOM 706 C CA . LYS A 1 90 ? 20.068 -7.704 -14.317 1.00 95.25 90 LYS A CA 1
ATOM 707 C C . LYS A 1 90 ? 19.492 -7.272 -12.969 1.00 95.25 90 LYS A C 1
ATOM 709 O O . LYS A 1 90 ? 18.280 -7.233 -12.800 1.00 95.25 90 LYS A O 1
ATOM 714 N N . GLU A 1 91 ? 20.362 -6.878 -12.043 1.00 95.25 91 GLU A N 1
ATOM 715 C CA . GLU A 1 91 ? 19.996 -6.524 -10.659 1.00 95.25 91 GLU A CA 1
ATOM 716 C C . GLU A 1 91 ? 18.965 -5.382 -10.558 1.00 95.25 91 GLU A C 1
ATOM 718 O O . GLU A 1 91 ? 18.164 -5.343 -9.626 1.00 95.25 91 GLU A O 1
ATOM 723 N N . VAL A 1 92 ? 18.955 -4.460 -11.528 1.00 95.69 92 VAL A N 1
ATOM 724 C CA . VAL A 1 92 ? 18.066 -3.291 -11.544 1.00 95.69 92 VAL A CA 1
ATOM 725 C C . VAL A 1 92 ? 17.266 -3.257 -12.842 1.00 95.69 92 VAL A C 1
ATOM 727 O O . VAL A 1 92 ? 17.842 -3.244 -13.928 1.00 95.69 92 VAL A O 1
ATOM 730 N N . LEU A 1 93 ? 15.938 -3.193 -12.734 1.00 95.19 93 LEU A N 1
ATOM 731 C CA . LEU A 1 93 ? 15.035 -3.017 -13.874 1.00 95.19 93 LEU A CA 1
ATOM 732 C C . LEU A 1 93 ? 14.480 -1.597 -13.910 1.00 95.19 93 LEU A C 1
ATOM 734 O O . LEU A 1 93 ? 13.994 -1.078 -12.905 1.00 95.19 93 LEU A O 1
ATOM 738 N N . GLU A 1 94 ? 14.514 -0.990 -15.090 1.00 95.06 94 GLU A N 1
ATOM 739 C CA . GLU A 1 94 ? 13.905 0.308 -15.344 1.00 95.06 94 GLU A CA 1
ATOM 740 C C . GLU A 1 94 ? 12.479 0.161 -15.888 1.00 95.06 94 GLU A C 1
ATOM 742 O O . GLU A 1 94 ? 12.020 -0.916 -16.276 1.00 95.06 94 GLU A O 1
ATOM 747 N N . LYS A 1 95 ? 11.755 1.283 -15.967 1.00 92.19 95 LYS A N 1
ATOM 748 C CA . LYS A 1 95 ? 10.394 1.318 -16.521 1.00 92.19 95 LYS A CA 1
ATOM 749 C C . LYS A 1 95 ? 10.337 0.769 -17.954 1.00 92.19 95 LYS A C 1
ATOM 751 O O . LYS A 1 95 ? 9.365 0.101 -18.290 1.00 92.19 95 LYS A O 1
ATOM 756 N N . ALA A 1 96 ? 11.350 1.043 -18.781 1.00 92.69 96 ALA A N 1
ATOM 757 C CA . ALA A 1 96 ? 11.410 0.550 -20.158 1.00 92.69 96 ALA A CA 1
ATOM 758 C C . ALA A 1 96 ? 11.494 -0.985 -20.214 1.00 92.69 96 ALA A C 1
ATOM 760 O O . ALA A 1 96 ? 10.713 -1.597 -20.939 1.00 92.69 96 ALA A O 1
ATOM 761 N N . ASP A 1 97 ? 12.338 -1.597 -19.371 1.00 93.94 97 ASP A N 1
ATOM 762 C CA . ASP A 1 97 ? 12.469 -3.059 -19.268 1.00 93.94 97 ASP A CA 1
ATOM 763 C C . ASP A 1 97 ? 11.130 -3.708 -18.866 1.00 93.94 97 ASP A C 1
ATOM 765 O O . ASP A 1 97 ? 10.735 -4.749 -19.389 1.00 93.94 97 ASP A O 1
ATOM 769 N N . MET A 1 98 ? 10.390 -3.072 -17.951 1.00 94.19 98 MET A N 1
ATOM 770 C CA . MET A 1 98 ? 9.076 -3.556 -17.514 1.00 94.19 98 MET A CA 1
ATOM 771 C C . MET A 1 98 ? 8.028 -3.494 -18.630 1.00 94.19 98 MET A C 1
ATOM 773 O O . MET A 1 98 ? 7.202 -4.400 -18.738 1.00 94.19 98 MET A O 1
ATOM 777 N N . VAL A 1 99 ? 8.055 -2.445 -19.460 1.00 93.81 99 VAL A N 1
ATOM 778 C CA . VAL A 1 99 ? 7.150 -2.306 -20.614 1.00 93.81 99 VAL A CA 1
ATOM 779 C C . VAL A 1 99 ? 7.490 -3.319 -21.706 1.00 93.81 99 VAL A C 1
ATOM 781 O O . VAL A 1 99 ? 6.580 -3.862 -22.323 1.00 93.81 99 VAL A O 1
ATOM 784 N N . GLU A 1 100 ? 8.770 -3.618 -21.920 1.00 93.69 100 GLU A N 1
ATOM 785 C CA . GLU A 1 100 ? 9.203 -4.678 -22.837 1.00 93.69 100 GLU A CA 1
ATOM 786 C C . GLU A 1 100 ? 8.719 -6.062 -22.368 1.00 93.69 100 GLU A C 1
ATOM 788 O O . GLU A 1 100 ? 8.187 -6.837 -23.161 1.00 93.69 100 GLU A O 1
ATOM 793 N N . LEU A 1 101 ? 8.844 -6.358 -21.068 1.00 93.62 101 LEU A N 1
ATOM 794 C CA . LEU A 1 101 ? 8.487 -7.660 -20.492 1.00 93.62 101 LEU A CA 1
ATOM 795 C C . LEU A 1 101 ? 6.977 -7.899 -20.359 1.00 93.62 101 LEU A C 1
ATOM 797 O O . LEU A 1 101 ? 6.504 -9.017 -20.576 1.00 93.62 101 LEU A O 1
ATOM 801 N N . LEU A 1 102 ? 6.235 -6.883 -19.914 1.00 93.81 102 LEU A N 1
ATOM 802 C CA . LEU A 1 102 ? 4.829 -7.002 -19.510 1.00 93.81 102 LEU A CA 1
ATOM 803 C C . LEU A 1 102 ? 3.862 -6.272 -20.451 1.00 93.81 102 LEU A C 1
ATOM 805 O O . LEU A 1 102 ? 2.649 -6.415 -20.306 1.00 93.81 102 LEU A O 1
ATOM 809 N N . GLY A 1 103 ? 4.380 -5.496 -21.403 1.00 93.31 103 GLY A N 1
ATOM 810 C CA . GLY A 1 103 ? 3.592 -4.593 -22.233 1.00 93.31 103 GLY A CA 1
ATOM 811 C C . GLY A 1 103 ? 3.275 -3.253 -21.549 1.00 93.31 103 GLY A C 1
ATOM 812 O O . GLY A 1 103 ? 3.670 -2.996 -20.406 1.00 93.31 103 GLY A O 1
ATOM 813 N N . PRO A 1 104 ? 2.559 -2.353 -22.248 1.00 92.94 104 PRO A N 1
ATOM 814 C CA . PRO A 1 104 ? 2.166 -1.063 -21.695 1.00 92.94 104 PRO A CA 1
ATOM 815 C C . PRO A 1 104 ? 1.163 -1.228 -20.545 1.00 92.94 104 PRO A C 1
ATOM 817 O O . PRO A 1 104 ? 0.269 -2.073 -20.582 1.00 92.94 104 PRO A O 1
ATOM 820 N N . ARG A 1 105 ? 1.283 -0.377 -19.519 1.00 92.38 105 ARG A N 1
ATOM 821 C CA . ARG A 1 105 ? 0.384 -0.390 -18.357 1.00 92.38 105 ARG A CA 1
ATOM 822 C C . ARG A 1 105 ? -1.062 -0.093 -18.799 1.00 92.38 105 ARG A C 1
ATOM 824 O O . ARG A 1 105 ? -1.283 0.946 -19.414 1.00 92.38 105 ARG A O 1
ATOM 831 N N . PRO A 1 106 ? -2.063 -0.904 -18.404 1.00 91.44 106 PRO A N 1
ATOM 832 C CA . PRO A 1 106 ? -3.460 -0.730 -18.824 1.00 91.44 106 PRO A CA 1
ATOM 833 C C . PRO A 1 106 ? -4.203 0.412 -18.099 1.00 91.44 106 PRO A C 1
ATOM 835 O O . PRO A 1 106 ? -5.428 0.467 -18.118 1.00 91.44 106 PRO A O 1
ATOM 838 N N . PHE A 1 107 ? -3.479 1.324 -17.444 1.00 91.50 107 PHE A N 1
ATOM 839 C CA . PHE A 1 107 ? -4.026 2.479 -16.732 1.00 91.50 107 PHE A CA 1
ATOM 840 C C . PHE A 1 107 ? -3.214 3.719 -17.104 1.00 91.50 107 PHE A C 1
ATOM 842 O O . PHE A 1 107 ? -1.981 3.651 -17.132 1.00 91.50 107 PHE A O 1
ATOM 849 N N . SER A 1 108 ? -3.887 4.847 -17.346 1.00 84.94 108 SER A N 1
ATOM 850 C CA . SER A 1 108 ? -3.232 6.129 -17.615 1.00 84.94 108 SER A CA 1
ATOM 851 C C . SER A 1 108 ? -2.402 6.554 -16.405 1.00 84.94 108 SER A C 1
ATOM 853 O O . SER A 1 108 ? -2.929 6.673 -15.296 1.00 84.94 108 SER A O 1
ATOM 855 N N . ALA A 1 109 ? -1.106 6.765 -16.606 1.00 81.88 109 ALA A N 1
ATOM 856 C CA . ALA A 1 109 ? -0.208 7.233 -15.565 1.00 81.88 109 ALA A CA 1
ATOM 857 C C . ALA A 1 109 ? 0.265 8.633 -15.925 1.00 81.88 109 ALA A C 1
ATOM 859 O O . ALA A 1 109 ? 0.989 8.784 -16.909 1.00 81.88 109 ALA A O 1
ATOM 860 N N . LYS A 1 110 ? -0.102 9.604 -15.085 1.00 86.38 110 LYS A N 1
ATOM 861 C CA . LYS A 1 110 ? 0.413 10.955 -15.225 1.00 86.38 110 LYS A CA 1
ATOM 862 C C . LYS A 1 110 ? 1.902 10.977 -14.940 1.00 86.38 110 LYS A C 1
ATOM 864 O O . LYS A 1 110 ? 2.321 10.417 -13.923 1.00 86.38 110 LYS A O 1
ATOM 869 N N . SER A 1 111 ? 2.703 11.543 -15.836 1.00 81.88 111 SER A N 1
ATOM 870 C CA . SER A 1 111 ? 4.167 11.512 -15.676 1.00 81.88 111 SER A CA 1
ATOM 871 C C . SER A 1 111 ? 4.864 12.842 -15.891 1.00 81.88 111 SER A C 1
ATOM 873 O O . SER A 1 111 ? 5.907 13.068 -15.280 1.00 81.88 111 SER A O 1
ATOM 875 N N . THR A 1 112 ? 4.296 13.717 -16.710 1.00 86.94 112 THR A N 1
ATOM 876 C CA . THR A 1 112 ? 4.864 15.034 -16.979 1.00 86.94 112 THR A CA 1
ATOM 877 C C . THR A 1 112 ? 4.214 16.076 -16.085 1.00 86.94 112 THR A C 1
ATOM 879 O O . THR A 1 112 ? 3.062 15.927 -15.675 1.00 86.94 112 THR A O 1
ATOM 882 N N . TYR A 1 113 ? 4.970 17.123 -15.755 1.00 82.44 113 TYR A N 1
ATOM 883 C CA . TYR A 1 113 ? 4.473 18.226 -14.936 1.00 82.44 113 TYR A CA 1
ATOM 884 C C . TYR A 1 113 ? 3.208 18.822 -15.553 1.00 82.44 113 TYR A C 1
ATOM 886 O O . TYR A 1 113 ? 2.203 18.971 -14.862 1.00 82.44 113 TYR A O 1
ATOM 894 N N . GLU A 1 114 ? 3.238 19.041 -16.867 1.00 83.12 114 GLU A N 1
ATOM 895 C CA . GLU A 1 114 ? 2.136 19.573 -17.661 1.00 83.12 114 GLU A CA 1
ATOM 896 C C . GLU A 1 114 ? 0.855 18.751 -17.452 1.00 83.12 114 GLU A C 1
ATOM 898 O O . GLU A 1 114 ? -0.182 19.309 -17.110 1.00 83.12 114 GLU A O 1
ATOM 903 N N . GLU A 1 115 ? 0.932 17.419 -17.500 1.00 84.62 115 GLU A N 1
ATOM 904 C CA . GLU A 1 115 ? -0.220 16.524 -17.311 1.00 84.62 115 GLU A CA 1
ATOM 905 C C . GLU A 1 115 ? -0.806 16.586 -15.883 1.00 84.62 115 GLU A C 1
ATOM 907 O O . GLU A 1 115 ? -2.004 16.348 -15.655 1.00 84.62 115 GLU A O 1
ATOM 912 N N . PHE A 1 116 ? 0.025 16.909 -14.884 1.00 83.69 116 PHE A N 1
ATOM 913 C CA . PHE A 1 116 ? -0.440 17.157 -13.519 1.00 83.69 116 PHE A CA 1
ATOM 914 C C . PHE A 1 116 ? -1.162 18.506 -13.388 1.00 83.69 116 PHE A C 1
ATOM 916 O O . PHE A 1 116 ? -2.138 18.574 -12.638 1.00 83.69 116 PHE A O 1
ATOM 923 N N . VAL A 1 117 ? -0.737 19.541 -14.123 1.00 85.19 117 VAL A N 1
ATOM 924 C CA . VAL A 1 117 ? -1.268 20.915 -14.011 1.00 85.19 117 VAL A CA 1
ATOM 925 C C . VAL A 1 117 ? -2.340 21.279 -15.043 1.00 85.19 117 VAL A C 1
ATOM 927 O O . VAL A 1 117 ? -3.056 22.260 -14.851 1.00 85.19 117 VAL A O 1
ATOM 930 N N . GLU A 1 118 ? -2.538 20.461 -16.079 1.00 80.56 118 GLU A N 1
ATOM 931 C CA . GLU A 1 118 ? -3.542 20.643 -17.143 1.00 80.56 118 GLU A CA 1
ATOM 932 C C . GLU A 1 118 ? -4.965 20.931 -16.619 1.00 80.56 118 GLU A C 1
ATOM 934 O O . GLU A 1 118 ? -5.741 21.622 -17.274 1.00 80.56 118 GLU A O 1
ATOM 939 N N . GLY A 1 119 ? -5.316 20.443 -15.423 1.00 77.94 119 GLY A N 1
ATOM 940 C CA . GLY A 1 119 ? -6.628 20.667 -14.800 1.00 77.94 119 GLY A CA 1
ATOM 941 C C . GLY A 1 119 ? -6.739 21.908 -13.905 1.00 77.94 119 GLY A C 1
ATOM 942 O O . GLY A 1 119 ? -7.834 22.204 -13.432 1.00 77.94 119 GLY A O 1
ATOM 943 N N . VAL A 1 120 ? -5.634 22.611 -13.635 1.00 78.62 120 VAL A N 1
ATOM 944 C CA . VAL A 1 120 ? -5.555 23.698 -12.638 1.00 78.62 120 VAL A CA 1
ATOM 945 C C . VAL A 1 120 ? -5.682 25.088 -13.288 1.00 78.62 120 VAL A C 1
ATOM 947 O O . VAL A 1 120 ? -5.883 26.082 -12.598 1.00 78.62 120 VAL A O 1
ATOM 950 N N . GLY A 1 121 ? -5.672 25.171 -14.624 1.00 69.31 121 GLY A N 1
ATOM 951 C CA . GLY A 1 121 ? -5.978 26.401 -15.370 1.00 69.31 121 GLY A CA 1
ATOM 952 C C . GLY A 1 121 ? -4.822 27.401 -15.502 1.00 69.31 121 GLY A C 1
ATOM 953 O O . GLY A 1 121 ? -4.975 28.394 -16.206 1.00 69.31 121 GLY A O 1
ATOM 954 N N . SER A 1 122 ? -3.663 27.127 -14.899 1.00 70.81 122 SER A N 1
ATOM 955 C CA . SER A 1 122 ? -2.400 27.822 -15.163 1.00 70.81 122 SER A CA 1
ATOM 956 C C . SER A 1 122 ? -1.252 26.818 -15.114 1.00 70.81 122 SER A C 1
ATOM 958 O O . SER A 1 122 ? -1.204 25.983 -14.212 1.00 70.81 122 SER A O 1
ATOM 960 N N . LEU A 1 123 ? -0.349 26.887 -16.095 1.00 66.50 123 LEU A N 1
ATOM 961 C CA . LEU A 1 123 ? 0.877 26.079 -16.125 1.00 66.50 123 LEU A CA 1
ATOM 962 C C . LEU A 1 123 ? 1.987 26.693 -15.264 1.00 66.50 123 LEU A C 1
ATOM 964 O O . LEU A 1 123 ? 2.908 25.992 -14.862 1.00 66.50 123 LEU A O 1
ATOM 968 N N . GLU A 1 124 ? 1.891 27.993 -14.985 1.00 74.56 124 GLU A N 1
ATOM 969 C CA . GLU A 1 124 ? 2.857 28.743 -14.189 1.00 74.56 124 GLU A CA 1
ATOM 970 C C . GLU A 1 124 ? 2.218 29.194 -12.872 1.00 74.56 124 GLU A C 1
ATOM 972 O O . GLU A 1 124 ? 1.022 29.503 -12.809 1.00 74.56 124 GLU A O 1
ATOM 977 N N . GLU A 1 125 ? 3.022 29.213 -11.810 1.00 76.75 125 GLU A N 1
ATOM 978 C CA . GLU A 1 125 ? 2.615 29.744 -10.512 1.00 76.75 125 GLU A CA 1
ATOM 979 C C . GLU A 1 125 ? 2.437 31.264 -10.617 1.00 76.75 125 GLU A C 1
ATOM 981 O O . GLU A 1 125 ? 3.358 31.988 -11.003 1.00 76.75 125 GLU A O 1
ATOM 986 N N . ASP A 1 126 ? 1.245 31.755 -10.270 1.00 78.69 126 ASP A N 1
ATOM 987 C CA . ASP A 1 126 ? 0.984 33.190 -10.219 1.00 78.69 126 ASP A CA 1
ATOM 988 C C . ASP A 1 126 ? 1.718 33.806 -9.022 1.00 78.69 126 ASP A C 1
ATOM 990 O O . ASP A 1 126 ? 1.258 33.769 -7.881 1.00 78.69 126 ASP A O 1
ATOM 994 N N . THR A 1 127 ? 2.890 34.371 -9.298 1.00 81.75 127 THR A N 1
ATOM 995 C CA . THR A 1 127 ? 3.709 35.101 -8.322 1.00 81.75 127 THR A CA 1
ATOM 996 C C . THR A 1 127 ? 3.340 36.585 -8.244 1.00 81.75 127 THR A C 1
ATOM 998 O O . THR A 1 127 ? 4.077 37.379 -7.649 1.00 81.75 127 THR A O 1
ATOM 1001 N N . SER A 1 128 ?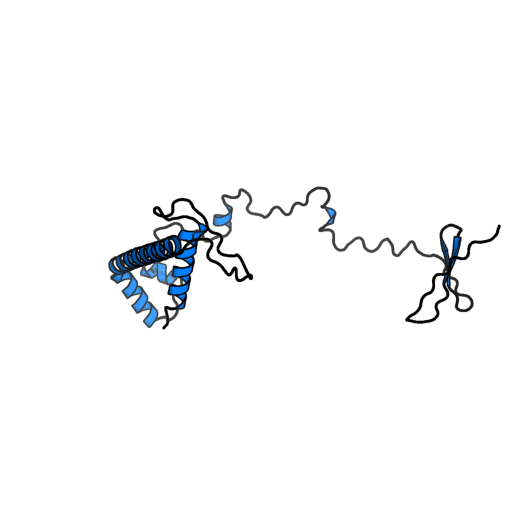 2.214 36.998 -8.842 1.00 83.62 128 SER A N 1
ATOM 1002 C CA . SER A 1 128 ? 1.770 38.384 -8.772 1.00 83.62 128 SER A CA 1
ATOM 1003 C C . SER A 1 128 ? 1.441 38.775 -7.330 1.00 83.62 128 SER A C 1
ATOM 1005 O O . SER A 1 128 ? 0.670 38.139 -6.610 1.00 83.62 128 SER A O 1
ATOM 1007 N N . LEU A 1 129 ? 2.084 39.850 -6.875 1.00 84.44 129 LEU A N 1
ATOM 1008 C CA . LEU A 1 129 ? 1.892 40.360 -5.525 1.00 84.44 129 LEU A CA 1
ATOM 1009 C C . LEU A 1 129 ? 0.683 41.307 -5.492 1.00 84.44 129 LEU A C 1
ATOM 1011 O O . LEU A 1 129 ? 0.539 42.152 -6.387 1.00 84.44 129 LEU A O 1
ATOM 1015 N N . PRO A 1 130 ? -0.163 41.239 -4.445 1.00 86.88 130 PRO A N 1
ATOM 1016 C CA . PRO A 1 130 ? -1.246 42.198 -4.255 1.00 86.88 130 PRO A CA 1
ATOM 1017 C C . PRO A 1 130 ? -0.686 43.623 -4.127 1.00 86.88 130 PRO A C 1
ATOM 1019 O O . PRO A 1 130 ? 0.478 43.822 -3.778 1.00 86.88 130 PRO A O 1
ATOM 1022 N N . GLU A 1 131 ? -1.511 44.638 -4.403 1.00 82.50 131 GLU A N 1
ATOM 1023 C CA . GLU A 1 131 ? -1.056 46.023 -4.623 1.00 82.50 131 GLU A CA 1
ATOM 1024 C C . GLU A 1 131 ? -0.140 46.591 -3.527 1.00 82.50 131 GLU A C 1
ATOM 1026 O O . GLU A 1 131 ? 0.829 47.276 -3.850 1.00 82.50 131 GLU A O 1
ATOM 1031 N N . GLY A 1 132 ? -0.384 46.249 -2.257 1.00 83.06 132 GLY A N 1
ATOM 1032 C CA . GLY A 1 132 ? 0.425 46.689 -1.112 1.00 83.06 132 GLY A CA 1
ATOM 1033 C C . GLY A 1 132 ? 1.764 45.961 -0.918 1.00 83.06 132 GLY A C 1
ATOM 1034 O O . GLY A 1 132 ? 2.571 46.394 -0.103 1.00 83.06 132 GLY A O 1
ATOM 1035 N N . LEU A 1 133 ? 2.021 44.874 -1.654 1.00 80.38 133 LEU A N 1
ATOM 1036 C CA . LEU A 1 133 ? 3.238 44.056 -1.557 1.00 80.38 133 LEU A CA 1
ATOM 1037 C C . LEU A 1 133 ? 4.099 44.102 -2.825 1.00 80.38 133 LEU A C 1
ATOM 1039 O O . LEU A 1 133 ? 5.148 43.472 -2.872 1.00 80.38 133 LEU A O 1
ATOM 1043 N N . LYS A 1 134 ? 3.750 44.924 -3.821 1.00 79.44 134 LYS A N 1
ATOM 1044 C CA . LYS A 1 134 ? 4.546 45.122 -5.052 1.00 79.44 134 LYS A CA 1
ATOM 1045 C C . LYS A 1 134 ? 5.983 45.633 -4.814 1.00 79.44 134 LYS A C 1
ATOM 1047 O O . LYS A 1 134 ? 6.776 45.708 -5.750 1.00 79.44 134 LYS A O 1
ATOM 1052 N N . GLY A 1 135 ? 6.325 46.042 -3.590 1.00 79.06 135 GLY A N 1
ATOM 1053 C CA . GLY A 1 135 ? 7.683 46.416 -3.180 1.00 79.06 135 GLY A CA 1
ATOM 1054 C C . GLY A 1 135 ? 8.537 45.259 -2.646 1.00 79.06 135 GLY A C 1
ATOM 1055 O O . GLY A 1 135 ? 9.731 45.438 -2.469 1.00 79.06 135 GLY A O 1
ATOM 1056 N N . TRP A 1 136 ? 7.961 44.079 -2.396 1.00 75.19 136 TRP A N 1
ATOM 1057 C CA . TRP A 1 136 ? 8.634 43.000 -1.660 1.00 75.19 136 TRP A CA 1
ATOM 1058 C C . TRP A 1 136 ? 9.736 42.295 -2.472 1.00 75.19 136 TRP A C 1
ATOM 1060 O O . TRP A 1 136 ? 10.767 41.934 -1.919 1.00 75.19 136 TRP A O 1
ATOM 1070 N N . ASN A 1 137 ? 9.576 42.197 -3.798 1.00 66.00 137 ASN A N 1
ATOM 1071 C CA . ASN A 1 137 ? 10.610 41.683 -4.714 1.00 66.00 137 ASN A CA 1
ATOM 1072 C C . ASN A 1 137 ? 11.654 42.744 -5.107 1.00 66.00 137 ASN A C 1
ATOM 1074 O O . ASN A 1 137 ? 12.517 42.495 -5.948 1.00 66.00 137 ASN A O 1
ATOM 1078 N N . ARG A 1 138 ? 11.563 43.951 -4.539 1.00 62.41 138 ARG A N 1
ATOM 1079 C CA . ARG A 1 138 ? 12.434 45.085 -4.853 1.00 62.41 138 ARG A CA 1
ATOM 1080 C C . ARG A 1 138 ? 13.641 45.062 -3.914 1.00 62.41 138 ARG A C 1
ATOM 1082 O O . ARG A 1 138 ? 13.718 45.816 -2.953 1.00 62.41 138 ARG A O 1
ATOM 1089 N N . GLY A 1 139 ? 14.562 44.138 -4.163 1.00 51.31 139 GLY A N 1
ATOM 1090 C CA . GLY A 1 139 ? 15.846 44.073 -3.471 1.00 51.31 139 GLY A CA 1
ATOM 1091 C C . GLY A 1 139 ? 16.982 44.479 -4.403 1.00 51.31 139 GLY A C 1
ATOM 1092 O O . GLY A 1 139 ? 17.232 43.765 -5.364 1.00 51.31 139 GLY A O 1
ATOM 1093 N N . GLN A 1 140 ? 17.682 45.562 -4.040 1.00 50.16 140 GLN A N 1
ATOM 1094 C CA . GLN A 1 140 ? 18.928 46.099 -4.621 1.00 50.16 140 GLN A CA 1
ATOM 1095 C C . GLN A 1 140 ? 18.808 47.013 -5.851 1.00 50.16 140 GLN A C 1
ATOM 1097 O O . GLN A 1 140 ? 19.264 46.656 -6.924 1.00 50.16 140 GLN A O 1
ATOM 1102 N N . GLU A 1 141 ? 18.287 48.232 -5.670 1.00 44.38 141 GLU A N 1
ATOM 1103 C CA . GLU A 1 141 ? 18.701 49.396 -6.492 1.00 44.38 141 GLU A CA 1
ATOM 1104 C C . GLU A 1 141 ? 18.429 50.771 -5.826 1.00 44.38 141 GLU A C 1
ATOM 1106 O O . GLU A 1 141 ? 18.810 51.801 -6.371 1.00 44.38 141 GLU A O 1
ATOM 1111 N N . GLU A 1 142 ? 17.846 50.831 -4.618 1.00 45.47 142 GLU A N 1
ATOM 1112 C CA . GLU A 1 142 ? 17.508 52.101 -3.935 1.00 45.47 142 GLU A CA 1
ATOM 1113 C C . GLU A 1 142 ? 18.177 52.284 -2.552 1.00 45.47 142 GLU A C 1
ATOM 1115 O O . GLU A 1 142 ? 17.684 53.035 -1.717 1.00 45.47 142 GLU A O 1
ATOM 1120 N N . GLU A 1 143 ? 19.333 51.662 -2.294 1.00 40.88 143 GLU A N 1
ATOM 1121 C CA . GLU A 1 143 ? 20.215 52.049 -1.172 1.00 40.88 143 GLU A CA 1
ATOM 1122 C C . GLU A 1 143 ? 21.388 52.911 -1.670 1.00 40.88 143 GLU A C 1
ATOM 1124 O O . GLU A 1 143 ? 22.541 52.580 -1.446 1.00 40.88 143 GLU A O 1
ATOM 1129 N N . ASP A 1 144 ? 21.123 54.023 -2.364 1.00 35.94 144 ASP A N 1
ATOM 1130 C CA . ASP A 1 144 ? 22.193 54.978 -2.724 1.00 35.94 144 ASP A CA 1
ATOM 1131 C C . ASP A 1 144 ? 21.801 56.466 -2.636 1.00 35.94 144 ASP A C 1
ATOM 1133 O O . ASP A 1 144 ? 22.588 57.343 -2.996 1.00 35.94 144 ASP A O 1
ATOM 1137 N N . VAL A 1 145 ? 20.622 56.815 -2.097 1.00 44.22 145 VAL A N 1
ATOM 1138 C CA . VAL A 1 145 ? 20.172 58.229 -2.081 1.00 44.22 145 VAL A CA 1
ATOM 1139 C C . VAL A 1 145 ? 20.100 58.867 -0.684 1.00 44.22 145 VAL A C 1
ATOM 1141 O O . VAL A 1 145 ? 20.085 60.092 -0.583 1.00 44.22 145 VAL A O 1
ATOM 1144 N N . GLU A 1 146 ? 20.234 58.110 0.410 1.00 42.16 146 GLU A N 1
ATOM 1145 C CA . GLU A 1 146 ? 20.326 58.684 1.773 1.00 42.16 146 GLU A CA 1
ATOM 1146 C C . GLU A 1 146 ? 21.757 58.794 2.338 1.00 42.16 146 GLU A C 1
ATOM 1148 O O . GLU A 1 146 ? 21.954 59.229 3.470 1.00 42.16 146 GLU A O 1
ATOM 1153 N N . SER A 1 147 ? 22.790 58.535 1.529 1.00 41.56 147 SER A N 1
ATOM 1154 C CA . SER A 1 147 ? 24.188 58.866 1.880 1.00 41.56 147 SER A CA 1
ATOM 1155 C C . SER A 1 147 ? 24.525 60.359 1.670 1.00 41.56 147 SER A C 1
ATOM 1157 O O . SER A 1 147 ? 25.568 60.859 2.095 1.00 41.56 147 SER A O 1
ATOM 1159 N N . SER A 1 148 ? 23.630 61.131 1.039 1.00 44.78 148 SER A N 1
ATOM 1160 C CA . SER A 1 148 ? 23.941 62.489 0.568 1.00 44.78 148 SER A CA 1
ATOM 1161 C C . SER A 1 148 ? 23.373 63.645 1.410 1.00 44.78 148 SER A C 1
ATOM 1163 O O . SER A 1 148 ? 23.775 64.789 1.184 1.00 44.78 148 SER A O 1
ATOM 1165 N N . LEU A 1 149 ? 22.532 63.386 2.424 1.00 50.69 149 LEU A N 1
ATOM 1166 C CA . LEU A 1 149 ? 21.804 64.440 3.162 1.00 50.69 149 LEU A CA 1
ATOM 1167 C C . LEU A 1 149 ? 22.075 64.557 4.673 1.00 50.69 149 LEU A C 1
ATOM 1169 O O . LEU A 1 149 ? 21.502 65.426 5.323 1.00 50.69 149 LEU A O 1
ATOM 1173 N N . CYS A 1 150 ? 23.049 63.826 5.220 1.00 39.47 150 CYS A N 1
ATOM 1174 C CA . CYS A 1 150 ? 23.552 64.058 6.582 1.00 39.47 150 CYS A CA 1
ATOM 1175 C C . CYS A 1 150 ? 24.990 64.604 6.590 1.00 39.47 150 CYS A C 1
ATOM 1177 O O . CYS A 1 150 ? 25.862 64.112 7.301 1.00 39.47 150 CYS A O 1
ATOM 1179 N N . ARG A 1 151 ? 25.248 65.694 5.851 1.00 46.19 151 ARG A N 1
ATOM 1180 C CA . ARG A 1 151 ? 26.384 66.592 6.148 1.00 46.19 151 ARG A CA 1
ATOM 1181 C C . ARG A 1 151 ? 25.993 67.553 7.276 1.00 46.19 151 ARG A C 1
ATOM 1183 O O . ARG A 1 151 ? 25.910 68.762 7.086 1.00 46.19 151 ARG A O 1
ATOM 1190 N N . GLY A 1 152 ? 25.718 66.993 8.452 1.00 40.34 152 GLY A N 1
ATOM 1191 C CA . GLY A 1 152 ? 25.589 67.734 9.705 1.00 40.34 152 GLY A CA 1
ATOM 1192 C C . GLY A 1 152 ? 26.958 67.857 10.371 1.00 40.34 152 GLY A C 1
ATOM 1193 O O . GLY A 1 152 ? 27.628 66.861 10.624 1.00 40.34 152 GLY A O 1
ATOM 1194 N N . LEU A 1 153 ? 27.400 69.087 10.609 1.00 41.88 153 LEU A N 1
ATOM 1195 C CA . LEU A 1 153 ? 28.730 69.448 11.096 1.00 41.88 153 LEU A CA 1
ATOM 1196 C C . LEU A 1 153 ? 28.967 68.960 12.547 1.00 41.88 153 LEU A C 1
ATOM 1198 O O . LEU A 1 153 ? 28.685 69.676 13.505 1.00 41.88 153 LEU A O 1
ATOM 1202 N N . CYS A 1 154 ? 29.509 67.757 12.738 1.00 39.41 154 CYS A N 1
ATOM 1203 C CA . CYS A 1 154 ? 30.000 67.308 14.046 1.00 39.41 154 CYS A CA 1
ATOM 1204 C C . CYS A 1 154 ? 31.344 67.988 14.361 1.00 39.41 154 CYS A C 1
ATOM 1206 O O . CYS A 1 154 ? 32.396 67.543 13.907 1.00 39.41 154 CYS A O 1
ATOM 1208 N N . VAL A 1 155 ? 31.329 69.068 15.149 1.00 44.00 155 VAL A N 1
ATOM 1209 C CA . VAL A 1 155 ? 32.560 69.688 15.671 1.00 44.00 155 VAL A CA 1
ATOM 1210 C C . VAL A 1 155 ? 32.890 69.082 17.034 1.00 44.00 155 VAL A C 1
ATOM 1212 O O . VAL A 1 155 ? 32.254 69.391 18.039 1.00 44.00 155 VAL A O 1
ATOM 1215 N N . ALA A 1 156 ? 33.914 68.232 17.082 1.00 38.94 156 ALA A N 1
ATOM 1216 C CA . ALA A 1 156 ? 34.491 67.752 18.331 1.00 38.94 156 ALA A CA 1
ATOM 1217 C C . ALA A 1 156 ? 35.406 68.833 18.933 1.00 38.94 156 ALA A C 1
ATOM 1219 O O . ALA A 1 156 ? 36.428 69.195 18.351 1.00 38.94 156 ALA A O 1
ATOM 1220 N N . ARG A 1 157 ? 35.075 69.339 20.124 1.00 40.91 157 ARG A N 1
ATOM 1221 C CA . ARG A 1 157 ? 36.013 70.106 20.959 1.00 40.91 157 ARG A CA 1
ATOM 1222 C C . ARG A 1 157 ? 36.061 69.486 22.352 1.00 40.91 157 ARG A C 1
ATOM 1224 O O . ARG A 1 157 ? 35.063 69.479 23.060 1.00 40.91 157 ARG A O 1
ATOM 1231 N N . GLY A 1 158 ? 37.227 68.964 22.736 1.00 47.19 158 GLY A N 1
ATOM 1232 C CA . GLY A 1 158 ? 37.521 68.583 24.123 1.00 47.19 158 GLY A CA 1
ATOM 1233 C C . GLY A 1 158 ? 36.738 67.385 24.677 1.00 47.19 158 GLY A C 1
ATOM 1234 O O . GLY A 1 158 ? 36.289 67.439 25.817 1.00 47.19 158 GLY A O 1
ATOM 1235 N N . GLY A 1 159 ? 36.568 66.310 23.897 1.00 51.31 159 GLY A N 1
ATOM 1236 C CA . GLY A 1 159 ? 36.130 65.003 24.420 1.00 51.31 159 GLY A CA 1
ATOM 1237 C C . GLY A 1 159 ? 34.66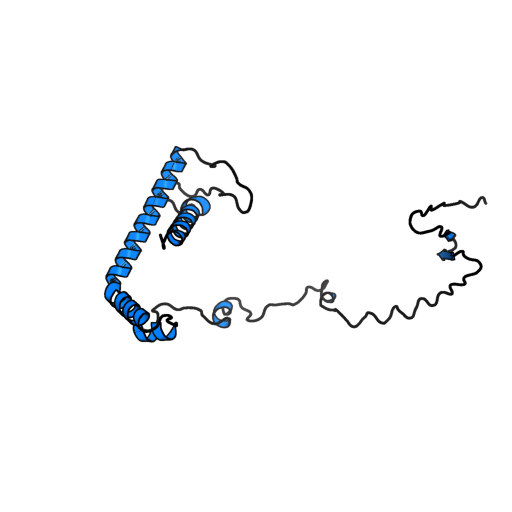6 64.895 24.873 1.00 51.31 159 GLY A C 1
ATOM 1238 O O . GLY A 1 159 ? 34.333 63.979 25.621 1.00 51.31 159 GLY A O 1
ATOM 1239 N N . ARG A 1 160 ? 33.779 65.799 24.435 1.00 51.12 160 ARG A N 1
ATOM 1240 C CA . ARG A 1 160 ? 32.332 65.751 24.713 1.00 51.12 160 ARG A CA 1
ATOM 1241 C C . ARG A 1 160 ? 31.525 65.944 23.428 1.00 51.12 160 ARG A C 1
ATOM 1243 O O . ARG A 1 160 ? 31.782 66.892 22.690 1.00 51.12 160 ARG A O 1
ATOM 1250 N N . LEU A 1 161 ? 30.554 65.061 23.170 1.00 49.72 161 LEU A N 1
ATOM 1251 C CA . LEU A 1 161 ? 29.608 65.200 22.059 1.00 49.72 161 LEU A CA 1
ATOM 1252 C C . LEU A 1 161 ? 28.389 66.006 22.527 1.00 49.72 161 LEU A C 1
ATOM 1254 O O . LEU A 1 161 ? 27.724 65.640 23.496 1.00 49.72 161 LEU A O 1
ATOM 1258 N N . HIS A 1 162 ? 28.084 67.090 21.821 1.00 46.31 162 HIS A N 1
ATOM 1259 C CA . HIS A 1 162 ? 26.824 67.812 21.966 1.00 46.31 162 HIS A CA 1
ATOM 1260 C C . HIS A 1 162 ? 25.953 67.520 20.745 1.00 46.31 162 HIS A C 1
ATOM 1262 O O . HIS A 1 162 ? 26.356 67.828 19.625 1.00 46.31 162 HIS A O 1
ATOM 1268 N N . LEU A 1 163 ? 24.761 66.955 20.961 1.00 48.41 163 LEU A N 1
ATOM 1269 C CA . LEU A 1 163 ? 23.719 66.886 19.938 1.00 48.41 163 LEU A CA 1
ATOM 1270 C C . LEU A 1 163 ? 22.678 67.975 20.217 1.00 48.41 163 LEU A C 1
ATOM 1272 O O . LEU A 1 163 ? 22.119 68.059 21.312 1.00 48.41 163 LEU A O 1
ATOM 1276 N N . LEU A 1 164 ? 22.414 68.803 19.209 1.00 47.44 164 LEU A N 1
ATOM 1277 C CA . LEU A 1 164 ? 21.301 69.748 19.192 1.00 47.44 164 LEU A CA 1
ATOM 1278 C C . LEU A 1 164 ? 20.210 69.164 18.296 1.00 47.44 164 LEU A C 1
ATOM 1280 O O . LEU A 1 164 ? 20.322 69.202 17.075 1.00 47.44 164 LEU A O 1
ATOM 1284 N N . LEU A 1 165 ? 19.160 68.620 18.907 1.00 49.06 165 LEU A N 1
ATOM 1285 C CA . LEU A 1 165 ? 17.948 68.202 18.208 1.00 49.06 165 LEU A CA 1
ATOM 1286 C C . LEU A 1 165 ? 16.827 69.166 18.613 1.00 49.06 165 LEU A C 1
ATOM 1288 O O . LEU A 1 165 ? 16.489 69.267 19.789 1.00 49.06 165 LEU A O 1
ATOM 1292 N N . GLY A 1 166 ? 16.287 69.920 17.652 1.00 50.84 166 GLY A N 1
ATOM 1293 C CA . GLY A 1 166 ? 15.040 70.678 17.830 1.00 50.84 166 GLY A CA 1
ATOM 1294 C C . GLY A 1 166 ? 15.003 71.674 19.001 1.00 50.84 166 GLY A C 1
ATOM 1295 O O . GLY A 1 166 ? 13.992 71.759 19.687 1.00 50.84 166 GLY A O 1
ATOM 1296 N N . GLY A 1 167 ? 16.088 72.415 19.261 1.00 53.88 167 GLY A N 1
ATOM 1297 C CA . GLY A 1 167 ? 16.106 73.487 20.273 1.00 53.88 167 GLY A CA 1
ATOM 1298 C C . GLY A 1 167 ? 16.268 73.034 21.732 1.00 53.88 167 GLY A C 1
ATOM 1299 O O . GLY A 1 167 ? 16.332 73.880 22.624 1.00 53.88 167 GLY A O 1
ATOM 1300 N N . VAL A 1 168 ? 16.415 71.732 21.988 1.00 47.94 168 VAL A N 1
ATOM 1301 C CA . VAL A 1 168 ? 16.723 71.182 23.316 1.00 47.94 168 VAL A CA 1
ATOM 1302 C C . VAL A 1 168 ? 18.165 70.670 23.308 1.00 47.94 168 VAL A C 1
ATOM 1304 O O . VAL A 1 168 ? 18.548 69.852 22.474 1.00 47.94 168 VAL A O 1
ATOM 1307 N N . GLY A 1 169 ? 19.005 71.191 24.204 1.00 48.84 169 GLY A N 1
ATOM 1308 C CA . GLY A 1 169 ? 20.401 70.765 24.309 1.00 48.84 169 GLY A CA 1
ATOM 1309 C C . GLY A 1 169 ? 20.514 69.460 25.089 1.00 48.84 169 GLY A C 1
ATOM 1310 O O . GLY A 1 169 ? 20.242 69.458 26.288 1.00 48.84 169 GLY A O 1
ATOM 1311 N N . VAL A 1 170 ? 20.947 68.377 24.437 1.00 52.69 170 VAL A N 1
ATOM 1312 C CA . VAL A 1 170 ? 21.249 67.103 25.103 1.00 52.69 170 VAL A CA 1
ATOM 1313 C C . VAL A 1 170 ? 22.763 66.932 25.170 1.00 52.69 170 VAL A C 1
ATOM 1315 O O . VAL A 1 170 ? 23.454 66.866 24.152 1.00 52.69 170 VAL A O 1
ATOM 1318 N N . THR A 1 171 ? 23.295 66.875 26.389 1.00 54.28 171 THR A N 1
ATOM 1319 C CA . THR A 1 171 ? 24.701 66.549 26.637 1.00 54.28 171 THR A CA 1
ATOM 1320 C C . THR A 1 171 ? 24.839 65.073 26.951 1.00 54.28 171 THR A C 1
ATOM 1322 O O . THR A 1 171 ? 24.352 64.622 27.986 1.00 54.28 171 THR A O 1
ATOM 1325 N N . ALA A 1 172 ? 25.537 64.338 26.090 1.00 50.91 172 ALA A N 1
ATOM 1326 C CA . ALA A 1 172 ? 25.928 62.963 26.356 1.00 50.91 172 ALA A CA 1
ATOM 1327 C C . ALA A 1 172 ? 27.426 62.921 26.683 1.00 50.91 172 ALA A C 1
ATOM 1329 O O . ALA A 1 172 ? 28.274 63.291 25.869 1.00 50.91 172 ALA A O 1
ATOM 1330 N N . THR A 1 173 ? 27.760 62.475 27.892 1.00 52.78 173 THR A N 1
ATOM 1331 C CA . THR A 1 173 ? 29.143 62.186 28.297 1.00 52.78 173 THR A CA 1
ATOM 1332 C C . THR A 1 173 ? 29.360 60.684 28.246 1.00 52.78 173 THR A C 1
ATOM 1334 O O . THR A 1 173 ? 28.719 59.941 28.983 1.00 52.78 173 THR A O 1
ATOM 1337 N N . TYR A 1 174 ? 30.256 60.234 27.371 1.00 45.91 174 TYR A N 1
ATOM 1338 C CA . TYR A 1 174 ? 30.627 58.828 27.256 1.00 45.91 174 TYR A CA 1
ATOM 1339 C C . TYR A 1 174 ? 31.702 58.492 28.300 1.00 45.91 174 TYR A C 1
ATOM 1341 O O . TYR A 1 174 ? 32.778 59.086 28.279 1.00 45.91 174 TYR A O 1
ATOM 1349 N N . LEU A 1 175 ? 31.408 57.567 29.220 1.00 55.25 175 LEU A N 1
ATOM 1350 C CA . LEU A 1 175 ? 32.294 57.175 30.332 1.00 55.25 175 LEU A CA 1
ATOM 1351 C C . LEU A 1 175 ? 32.817 55.729 30.232 1.00 55.25 175 LEU A C 1
ATOM 1353 O O . LEU A 1 175 ? 33.439 55.238 31.169 1.00 55.25 175 LEU A O 1
ATOM 1357 N N . GLY A 1 176 ? 32.635 55.058 29.090 1.00 51.16 176 GLY A N 1
ATOM 1358 C CA . GLY A 1 176 ? 33.167 53.714 28.847 1.00 51.16 176 GLY A CA 1
ATOM 1359 C C . GLY A 1 176 ? 32.097 52.622 28.710 1.00 51.16 176 GLY A C 1
ATOM 1360 O O . GLY A 1 176 ? 30.902 52.915 28.738 1.00 51.16 176 GLY A O 1
ATOM 1361 N N . PRO A 1 177 ? 32.505 51.354 28.512 1.00 47.38 177 PRO A N 1
ATOM 1362 C CA . PRO A 1 177 ? 31.711 50.402 27.727 1.00 47.38 177 PRO A CA 1
ATOM 1363 C C . PRO A 1 177 ? 30.516 49.748 28.439 1.00 47.38 177 PRO A C 1
ATOM 1365 O O . PRO A 1 177 ? 29.797 49.000 27.792 1.00 47.38 177 PRO A O 1
ATOM 1368 N N . TRP A 1 178 ? 30.291 49.989 29.737 1.00 48.75 178 TRP A N 1
ATOM 1369 C CA . TRP A 1 178 ? 29.238 49.304 30.514 1.00 48.75 178 TRP A CA 1
ATOM 1370 C C . TRP A 1 178 ? 28.592 50.177 31.603 1.00 48.75 178 TRP A C 1
ATOM 1372 O O . TRP A 1 178 ? 28.311 49.701 32.699 1.00 48.75 178 TRP A O 1
ATOM 1382 N N . GLN A 1 179 ? 28.356 51.461 31.321 1.00 40.84 179 GLN A N 1
ATOM 1383 C CA . GLN A 1 179 ? 27.439 52.304 32.100 1.00 40.84 179 GLN A CA 1
ATOM 1384 C C . GLN A 1 179 ? 27.124 53.584 31.316 1.00 40.84 179 GLN A C 1
ATOM 1386 O O . GLN A 1 179 ? 28.008 54.391 31.043 1.00 40.84 179 GLN A O 1
ATOM 1391 N N . SER A 1 180 ? 25.859 53.784 30.958 1.00 46.56 180 SER A N 1
ATOM 1392 C CA . SER A 1 180 ? 25.340 55.069 30.483 1.00 46.56 180 SER A CA 1
ATOM 1393 C C . SER A 1 180 ? 24.282 55.541 31.475 1.00 46.56 180 SER A C 1
ATOM 1395 O O . SER A 1 180 ? 23.334 54.818 31.767 1.00 46.56 180 SER A O 1
ATOM 1397 N N . SER A 1 181 ? 24.460 56.742 32.031 1.00 42.59 181 SER A N 1
ATOM 1398 C CA . SER A 1 181 ? 23.429 57.411 32.822 1.00 42.59 181 SER A CA 1
ATOM 1399 C C . SER A 1 181 ? 22.864 58.578 32.013 1.00 42.59 181 SER A C 1
ATOM 1401 O O . SER A 1 181 ? 23.579 59.497 31.615 1.00 42.59 181 SER A O 1
ATOM 1403 N N . CYS A 1 182 ? 21.565 58.526 31.729 1.00 38.12 182 CYS A N 1
ATOM 1404 C CA . CYS A 1 182 ? 20.837 59.641 31.138 1.00 38.12 182 CYS A CA 1
ATOM 1405 C C . CYS A 1 182 ? 20.268 60.497 32.271 1.00 38.12 182 CYS A C 1
ATOM 1407 O O . CYS A 1 182 ? 19.315 60.101 32.937 1.00 38.12 182 CYS A O 1
ATOM 1409 N N . GLY A 1 183 ? 20.868 61.665 32.503 1.00 42.06 183 GLY A N 1
ATOM 1410 C CA . GLY A 1 183 ? 20.306 62.700 33.367 1.00 42.06 183 GLY A CA 1
ATOM 1411 C C . GLY A 1 183 ? 19.595 63.750 32.522 1.00 42.06 183 GLY A C 1
ATOM 1412 O O . GLY A 1 183 ? 20.220 64.381 31.672 1.00 42.06 183 GLY A O 1
ATOM 1413 N N . ILE A 1 184 ? 18.296 63.942 32.747 1.00 44.88 184 ILE A N 1
ATOM 1414 C CA . ILE A 1 184 ? 17.536 65.053 32.168 1.00 44.88 184 ILE A CA 1
ATOM 1415 C C . ILE A 1 184 ? 17.555 66.177 33.202 1.00 44.88 184 ILE A C 1
ATOM 1417 O O . ILE A 1 184 ? 16.901 66.072 34.237 1.00 44.88 184 ILE A O 1
ATOM 1421 N N . SER A 1 185 ? 18.312 67.243 32.945 1.00 48.28 185 SER A N 1
ATOM 1422 C CA . SER A 1 185 ? 18.258 68.452 33.770 1.00 48.28 185 SER A CA 1
ATOM 1423 C C . SER A 1 185 ? 17.237 69.423 33.175 1.00 48.28 185 SER A C 1
ATOM 1425 O O . SER A 1 185 ? 17.455 69.905 32.060 1.00 48.28 185 SER A O 1
ATOM 1427 N N . PRO A 1 186 ? 16.139 69.753 33.872 1.00 41.34 186 PRO A N 1
ATOM 1428 C CA . PRO A 1 186 ? 15.285 70.853 33.456 1.00 41.34 186 PRO A CA 1
ATOM 1429 C C . PRO A 1 186 ? 16.028 72.175 33.678 1.00 41.34 186 PRO A C 1
ATOM 1431 O O . PRO A 1 186 ? 16.609 72.404 34.740 1.00 41.34 186 PRO A O 1
ATOM 1434 N N . LYS A 1 187 ? 16.018 73.058 32.676 1.00 44.66 187 LYS A N 1
ATOM 1435 C CA . LYS A 1 187 ? 16.434 74.446 32.890 1.00 44.66 187 LYS A CA 1
ATOM 1436 C C . LYS A 1 187 ? 15.402 75.113 33.796 1.00 44.66 187 LYS A C 1
ATOM 1438 O O . LYS A 1 187 ? 14.225 75.175 33.452 1.00 44.66 187 LYS A O 1
ATOM 1443 N N . THR A 1 188 ? 15.854 75.599 34.947 1.00 38.81 188 THR A N 1
ATOM 1444 C CA . THR A 1 188 ? 15.177 76.687 35.653 1.00 38.81 188 THR A CA 1
ATOM 1445 C C . THR A 1 188 ? 15.123 77.890 34.713 1.00 38.81 188 THR A C 1
ATOM 1447 O O . THR A 1 188 ? 16.110 78.135 34.016 1.00 38.81 188 THR A O 1
ATOM 1450 N N . ASN A 1 189 ? 13.963 78.548 34.679 1.00 38.31 189 ASN A N 1
ATOM 1451 C CA . ASN A 1 189 ? 13.625 79.700 33.834 1.00 38.31 189 ASN A CA 1
ATOM 1452 C C . ASN A 1 189 ? 14.779 80.698 33.654 1.00 38.31 189 ASN A C 1
ATOM 1454 O O . ASN A 1 189 ? 15.381 81.065 34.690 1.00 38.31 189 ASN A O 1
#

pLDDT: mean 75.17, std 20.45, range [35.94, 98.12]

Foldseek 3Di:
DVCPVVVVVLLVVLLCCCAACVVDPVVHRHHDDPDPDDDPPPDDPDDPVVVVVSVVSSVVVSVVVVVVVVVVCVVCVVLVVQVVVVCVVPVDDDPVNSCVSPNDDPDDDDDDLCSVCVPVPDSDDPPDDPPVCPCVPVPDDPPPDVVPPPPDDFDDDDQWGWDDDPNDTATFHDDDDPDGDGDDDDDDD

Organism: Homo sapiens (NCBI:txid9606)